Protein AF-A0A3M2ABG6-F1 (afdb_monomer)

Mean predicted aligned error: 15.9 Å

Structure (mmCIF, N/CA/C/O backbone):
data_AF-A0A3M2ABG6-F1
#
_entry.id   AF-A0A3M2ABG6-F1
#
loop_
_atom_site.group_PDB
_atom_site.id
_atom_site.type_symbol
_atom_site.label_atom_id
_atom_site.label_alt_id
_atom_site.label_comp_id
_atom_site.label_asym_id
_atom_site.label_entity_id
_atom_site.label_seq_id
_atom_site.pdbx_PDB_ins_code
_atom_site.Cartn_x
_atom_site.Cartn_y
_atom_site.Cartn_z
_atom_site.occupancy
_atom_site.B_iso_or_equiv
_atom_site.auth_seq_id
_atom_site.auth_comp_id
_atom_site.auth_asym_id
_atom_site.auth_atom_id
_atom_site.pdbx_PDB_model_num
ATOM 1 N N . MET A 1 1 ? 19.804 46.191 -63.322 1.00 49.91 1 MET A N 1
ATOM 2 C CA . MET A 1 1 ? 19.016 45.740 -62.156 1.00 49.91 1 MET A CA 1
ATOM 3 C C . MET A 1 1 ? 19.994 45.570 -61.007 1.00 49.91 1 MET A C 1
ATOM 5 O O . MET A 1 1 ? 20.947 44.823 -61.178 1.00 49.91 1 MET A O 1
ATOM 9 N N . HIS A 1 2 ? 19.846 46.320 -59.915 1.00 53.91 2 HIS A N 1
ATOM 10 C CA . HIS A 1 2 ? 20.667 46.119 -58.718 1.00 53.91 2 HIS A CA 1
ATOM 11 C C . HIS A 1 2 ? 19.926 45.136 -57.822 1.00 53.91 2 HIS A C 1
ATOM 13 O O . HIS A 1 2 ? 18.840 45.449 -57.350 1.00 53.91 2 HIS A O 1
ATOM 19 N N . LEU A 1 3 ? 20.486 43.940 -57.671 1.00 54.06 3 LEU A N 1
ATOM 20 C CA . LEU A 1 3 ? 19.968 42.906 -56.787 1.00 54.06 3 LEU A CA 1
ATOM 21 C C . LEU A 1 3 ? 20.831 42.899 -55.529 1.00 54.06 3 LEU A C 1
ATOM 23 O O . LEU A 1 3 ? 22.061 42.900 -55.612 1.00 54.06 3 LEU A O 1
ATOM 27 N N . THR A 1 4 ? 20.194 42.917 -54.367 1.00 66.75 4 THR A N 1
ATOM 28 C CA . THR A 1 4 ? 20.869 42.672 -53.096 1.00 66.75 4 THR A CA 1
ATOM 29 C C . THR A 1 4 ? 21.263 41.192 -52.997 1.00 66.75 4 THR A C 1
ATOM 31 O O . THR A 1 4 ? 20.660 40.344 -53.660 1.00 66.75 4 THR A O 1
ATOM 34 N N . PRO A 1 5 ? 22.239 40.824 -52.147 1.00 63.47 5 PRO A N 1
ATOM 35 C CA . PRO A 1 5 ? 22.528 39.418 -51.861 1.00 63.47 5 PRO A CA 1
ATOM 36 C C . PRO A 1 5 ? 21.286 38.627 -51.424 1.00 63.47 5 PRO A C 1
ATOM 38 O O . PRO A 1 5 ? 21.163 37.453 -51.754 1.00 63.47 5 PRO A O 1
ATOM 41 N N . LYS A 1 6 ? 20.337 39.285 -50.744 1.00 62.97 6 LYS A N 1
ATOM 42 C CA . LYS A 1 6 ? 19.039 38.706 -50.396 1.00 62.97 6 LYS A CA 1
ATOM 43 C C . LYS A 1 6 ? 18.192 38.420 -51.640 1.00 62.97 6 LYS A C 1
ATOM 45 O O . LYS A 1 6 ? 17.718 37.303 -51.775 1.00 62.97 6 LYS A O 1
ATOM 50 N N . ASP A 1 7 ? 18.092 39.362 -52.579 1.00 63.22 7 ASP A N 1
ATOM 51 C CA . ASP A 1 7 ? 17.339 39.159 -53.827 1.00 63.22 7 ASP A CA 1
ATOM 52 C C . ASP A 1 7 ? 17.920 38.010 -54.673 1.00 63.22 7 ASP A C 1
ATOM 54 O O . ASP A 1 7 ? 17.175 37.249 -55.286 1.00 63.22 7 ASP A O 1
ATOM 58 N N . ILE A 1 8 ? 19.250 37.843 -54.679 1.00 61.19 8 ILE A N 1
ATOM 59 C CA . ILE A 1 8 ? 19.924 36.722 -55.357 1.00 61.19 8 ILE A CA 1
ATOM 60 C C . ILE A 1 8 ? 19.609 35.392 -54.657 1.00 61.19 8 ILE A C 1
ATOM 62 O O . ILE A 1 8 ? 19.305 34.405 -55.324 1.00 61.19 8 ILE A O 1
ATOM 66 N N . LEU A 1 9 ? 19.655 35.348 -53.323 1.00 65.06 9 LEU A N 1
ATOM 67 C CA . LEU A 1 9 ? 19.325 34.147 -52.548 1.00 65.06 9 LEU A CA 1
ATOM 68 C C . LEU A 1 9 ? 17.845 33.762 -52.682 1.00 65.06 9 LEU A C 1
ATOM 70 O O . LEU A 1 9 ? 17.542 32.581 -52.854 1.00 65.06 9 LEU A O 1
ATOM 74 N N . ASP A 1 10 ? 16.946 34.745 -52.689 1.00 62.09 10 ASP A N 1
ATOM 75 C CA . ASP A 1 10 ? 15.516 34.548 -52.921 1.00 62.09 10 ASP A CA 1
ATOM 76 C C . ASP A 1 10 ? 15.269 34.019 -54.346 1.00 62.09 10 ASP A C 1
ATOM 78 O O . ASP A 1 10 ? 14.512 33.067 -54.527 1.00 62.09 10 ASP A O 1
ATOM 82 N N . MET A 1 11 ? 15.975 34.538 -55.360 1.00 61.91 11 MET A N 1
ATOM 83 C CA . MET A 1 11 ? 15.912 34.015 -56.734 1.00 61.91 11 MET A CA 1
ATOM 84 C C . MET A 1 11 ? 16.386 32.559 -56.847 1.00 61.91 11 MET A C 1
ATOM 86 O O . MET A 1 11 ? 15.772 31.775 -57.572 1.00 61.91 11 MET A O 1
ATOM 90 N N . VAL A 1 12 ? 17.448 32.170 -56.134 1.00 61.62 12 VAL A N 1
ATOM 91 C CA . VAL A 1 12 ? 17.945 30.783 -56.155 1.00 61.62 12 VAL A CA 1
ATOM 92 C C . VAL A 1 12 ? 17.046 29.839 -55.343 1.00 61.62 12 VAL A C 1
ATOM 94 O O . VAL A 1 12 ? 16.868 28.687 -55.736 1.00 61.62 12 VAL A O 1
ATOM 97 N N . GLY A 1 13 ? 16.398 30.323 -54.278 1.00 57.06 13 GLY A N 1
ATOM 98 C CA . GLY A 1 13 ? 15.372 29.576 -53.536 1.00 57.06 13 GLY A CA 1
ATOM 99 C C . GLY A 1 13 ? 14.122 29.239 -54.366 1.00 57.06 13 GLY A C 1
ATOM 100 O O . GLY A 1 13 ? 13.431 28.264 -54.082 1.00 57.06 13 GLY A O 1
ATOM 101 N N . VAL A 1 14 ? 13.856 29.997 -55.434 1.00 56.81 14 VAL A N 1
ATOM 102 C CA . VAL A 1 14 ? 12.770 29.739 -56.402 1.00 56.81 14 VAL A CA 1
ATOM 103 C C . VAL A 1 14 ? 13.204 28.743 -57.503 1.00 56.81 14 VAL A C 1
ATOM 105 O O . VAL A 1 14 ? 12.375 28.266 -58.276 1.00 56.81 14 VAL A O 1
ATOM 108 N N . GLY A 1 15 ? 14.496 28.396 -57.575 1.00 56.72 15 GLY A N 1
ATOM 109 C CA . GLY A 1 15 ? 15.169 27.885 -58.774 1.00 56.72 15 GLY A CA 1
ATOM 110 C C . GLY A 1 15 ? 15.587 26.409 -58.803 1.00 56.72 15 GLY A C 1
ATOM 111 O O . GLY A 1 15 ? 16.549 26.085 -59.496 1.00 56.72 15 GLY A O 1
ATOM 112 N N . LEU A 1 16 ? 14.882 25.496 -58.130 1.00 57.03 16 LEU A N 1
ATOM 113 C CA . LEU A 1 16 ? 14.853 24.088 -58.555 1.00 57.03 16 LEU A CA 1
ATOM 114 C C . LEU A 1 16 ? 13.492 23.821 -59.212 1.00 57.03 16 LEU A C 1
ATOM 116 O O . LEU A 1 16 ? 12.470 24.176 -58.619 1.00 57.03 16 LEU A O 1
ATOM 120 N N . PRO A 1 17 ? 13.421 23.203 -60.409 1.00 57.72 17 PRO A N 1
ATOM 121 C CA . PRO A 1 17 ? 12.138 22.743 -60.922 1.00 57.72 17 PRO A CA 1
ATOM 122 C C . PRO A 1 17 ? 11.516 21.831 -59.864 1.00 57.72 17 PRO A C 1
ATOM 124 O O . PRO A 1 17 ? 12.203 20.938 -59.364 1.00 57.72 17 PRO A O 1
ATOM 127 N N . ARG A 1 18 ? 10.242 22.065 -59.510 1.00 65.81 18 ARG A N 1
ATOM 128 C CA . ARG A 1 18 ? 9.462 21.167 -58.645 1.00 65.81 18 ARG A CA 1
ATOM 129 C C . ARG A 1 18 ? 9.427 19.798 -59.310 1.00 65.81 18 ARG A C 1
ATOM 131 O O . ARG A 1 18 ? 8.565 19.518 -60.137 1.00 65.81 18 ARG A O 1
ATOM 138 N N . LYS A 1 19 ? 10.416 18.975 -58.991 1.00 77.12 19 LYS A N 1
ATOM 139 C CA . LYS A 1 19 ? 10.549 17.634 -59.529 1.00 77.12 19 LYS A CA 1
ATOM 140 C C . LYS A 1 19 ? 9.803 16.716 -58.587 1.00 77.12 19 LYS A C 1
ATOM 142 O O . LYS A 1 19 ? 10.100 16.694 -57.393 1.00 77.12 19 LYS A O 1
ATOM 147 N N . GLU A 1 20 ? 8.829 15.994 -59.121 1.00 85.69 20 GLU A N 1
ATOM 148 C CA . GLU A 1 20 ? 8.199 14.925 -58.360 1.00 85.69 20 GLU A CA 1
ATOM 149 C C . GLU A 1 20 ? 9.231 13.833 -58.087 1.00 85.69 20 GLU A C 1
ATOM 151 O O . GLU A 1 20 ? 9.981 13.418 -58.976 1.00 85.69 20 GLU A O 1
ATOM 156 N N . VAL A 1 21 ? 9.302 13.423 -56.827 1.00 85.12 21 VAL A N 1
ATOM 157 C CA . VAL A 1 21 ? 10.225 12.406 -56.340 1.00 85.12 21 VAL A CA 1
ATOM 158 C C . VAL A 1 21 ? 9.484 11.443 -55.428 1.00 85.12 21 VAL A C 1
ATOM 160 O O . VAL A 1 21 ? 8.560 11.831 -54.713 1.00 85.12 21 VAL A O 1
ATOM 163 N N . VAL A 1 22 ? 9.933 10.191 -55.447 1.00 89.31 22 VAL A N 1
ATOM 164 C CA . VAL A 1 22 ? 9.570 9.175 -54.462 1.00 89.31 22 VAL A CA 1
ATOM 165 C C . VAL A 1 22 ? 10.852 8.795 -53.744 1.00 89.31 22 VAL A C 1
ATOM 167 O O . VAL A 1 22 ? 11.811 8.363 -54.384 1.00 89.31 22 VAL A O 1
ATOM 170 N N . VAL A 1 23 ? 10.900 9.021 -52.435 1.00 88.75 23 VAL A N 1
ATOM 171 C CA . VAL A 1 23 ? 12.099 8.797 -51.621 1.00 88.75 23 VAL A CA 1
ATOM 172 C C . VAL A 1 23 ? 11.734 7.930 -50.431 1.00 88.75 23 VAL A C 1
ATOM 174 O O . VAL A 1 23 ? 10.701 8.139 -49.797 1.00 88.75 23 VAL A O 1
ATOM 177 N N . ARG A 1 24 ? 12.583 6.951 -50.123 1.00 90.25 24 ARG A N 1
ATOM 178 C CA . ARG A 1 24 ? 12.444 6.106 -48.939 1.00 90.25 24 ARG A CA 1
ATOM 179 C C . ARG A 1 24 ? 13.525 6.439 -47.928 1.00 90.25 24 ARG A C 1
ATOM 181 O O . ARG A 1 24 ? 14.650 6.740 -48.306 1.00 90.25 24 ARG A O 1
ATOM 188 N N . GLY A 1 25 ? 13.189 6.340 -46.652 1.00 88.94 25 GLY A N 1
ATOM 189 C CA . GLY A 1 25 ? 14.167 6.440 -45.577 1.00 88.94 25 GLY A CA 1
ATOM 190 C C . GLY A 1 25 ? 13.509 6.474 -44.210 1.00 88.94 25 GLY A C 1
ATOM 191 O O . GLY A 1 25 ? 12.287 6.418 -44.088 1.00 88.94 25 GLY A O 1
ATOM 192 N N . THR A 1 26 ? 14.330 6.551 -43.175 1.00 88.62 26 THR A N 1
ATOM 193 C CA . THR A 1 26 ? 13.876 6.615 -41.790 1.00 88.62 26 THR A CA 1
ATOM 194 C C . THR A 1 26 ? 13.753 8.065 -41.355 1.00 88.62 26 THR A C 1
ATOM 196 O O . THR A 1 26 ? 14.717 8.827 -41.455 1.00 88.62 26 THR A O 1
ATOM 199 N N . VAL A 1 27 ? 12.592 8.465 -40.842 1.00 89.50 27 VAL A N 1
ATOM 200 C CA . VAL A 1 27 ? 12.413 9.822 -40.314 1.00 89.50 27 VAL A CA 1
ATOM 201 C C . VAL A 1 27 ? 13.211 9.968 -39.021 1.00 89.50 27 VAL A C 1
ATOM 203 O O . VAL A 1 27 ? 13.024 9.216 -38.066 1.00 89.50 27 VAL A O 1
ATOM 206 N N . LYS A 1 28 ? 14.089 10.963 -38.954 1.00 86.88 28 LYS A N 1
ATOM 207 C CA . LYS A 1 28 ? 14.848 11.323 -3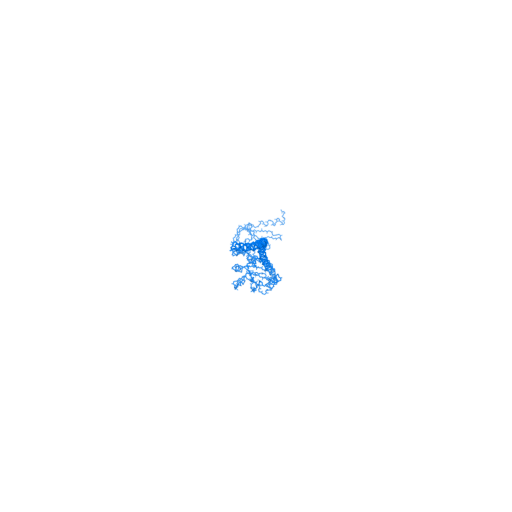7.751 1.00 86.88 28 LYS A CA 1
ATOM 208 C C . LYS A 1 28 ? 14.725 12.816 -37.492 1.00 86.88 28 LYS A C 1
ATOM 210 O O . LYS A 1 28 ? 14.591 13.605 -38.422 1.00 86.88 28 LYS A O 1
ATOM 215 N N . ARG A 1 29 ? 14.813 13.216 -36.225 1.00 86.88 29 ARG A N 1
ATOM 216 C CA . ARG A 1 29 ? 14.937 14.625 -35.839 1.00 86.88 29 ARG A CA 1
ATOM 217 C C . ARG A 1 29 ? 16.400 14.919 -35.522 1.00 86.88 29 ARG A C 1
ATOM 219 O O . ARG A 1 29 ? 16.946 14.337 -34.592 1.00 86.88 29 ARG A O 1
ATOM 226 N N . ILE A 1 30 ? 17.033 15.792 -36.302 1.00 81.19 30 ILE A N 1
ATOM 227 C CA . ILE A 1 30 ? 18.457 16.141 -36.191 1.00 81.19 30 ILE A CA 1
ATOM 228 C C . ILE A 1 30 ? 18.581 17.664 -36.238 1.00 81.19 30 ILE A C 1
ATOM 230 O O . ILE A 1 30 ? 18.110 18.293 -37.184 1.00 81.19 30 ILE A O 1
ATOM 234 N N . ASN A 1 31 ? 19.222 18.263 -35.228 1.00 76.56 31 ASN A N 1
ATOM 235 C CA . ASN A 1 31 ? 19.444 19.714 -35.130 1.00 76.56 31 ASN A CA 1
ATOM 236 C C . ASN A 1 31 ? 18.168 20.540 -35.380 1.00 76.56 31 ASN A C 1
ATOM 238 O O . ASN A 1 31 ? 18.176 21.495 -36.149 1.00 76.56 31 ASN A O 1
ATOM 242 N N . SER A 1 32 ? 17.062 20.139 -34.745 1.00 77.50 32 SER A N 1
ATOM 243 C CA . SER A 1 32 ? 15.724 20.751 -34.857 1.00 77.50 32 SER A CA 1
ATOM 244 C C . SER A 1 32 ? 14.984 20.565 -36.187 1.00 77.50 32 SER A C 1
ATOM 246 O O . SER A 1 32 ? 13.799 20.888 -36.236 1.00 77.50 32 SER A O 1
ATOM 248 N N . TYR A 1 33 ? 15.605 19.976 -37.211 1.00 83.06 33 TYR A N 1
ATOM 249 C CA . TYR A 1 33 ? 14.950 19.636 -38.475 1.00 83.06 33 TYR A CA 1
ATOM 250 C C . TYR A 1 33 ? 14.567 18.159 -38.517 1.00 83.06 33 TYR A C 1
ATOM 252 O O . TYR A 1 33 ? 15.260 17.301 -37.964 1.00 83.06 33 TYR A O 1
ATOM 260 N N . TYR A 1 34 ? 13.471 17.853 -39.203 1.00 90.94 34 TYR A N 1
ATOM 261 C CA . TYR A 1 34 ? 13.172 16.478 -39.568 1.00 90.94 34 TYR A CA 1
ATOM 262 C C . TYR A 1 34 ? 13.885 16.134 -40.868 1.00 90.94 34 TYR A C 1
ATOM 264 O O . TYR A 1 34 ? 13.854 16.901 -41.834 1.00 90.94 34 TYR A O 1
ATOM 272 N N . LYS A 1 35 ? 14.521 14.967 -40.877 1.00 92.62 35 LYS A N 1
ATOM 273 C CA . LYS A 1 35 ? 15.265 14.433 -42.009 1.00 92.62 35 LYS A CA 1
ATOM 274 C C . LYS A 1 35 ? 14.773 13.040 -42.350 1.00 92.62 35 LYS A C 1
ATOM 276 O O . LYS A 1 35 ? 14.481 12.247 -41.456 1.00 92.62 35 LYS A O 1
ATOM 281 N N . LEU A 1 36 ? 14.734 12.746 -43.640 1.00 90.75 36 LEU A N 1
ATOM 282 C CA . LEU A 1 36 ? 14.621 11.394 -44.154 1.00 90.75 36 LEU A CA 1
ATOM 283 C C . LEU A 1 36 ? 16.040 10.843 -44.328 1.00 90.75 36 LEU A C 1
ATOM 285 O O . LEU A 1 36 ? 16.814 11.386 -45.116 1.00 90.75 36 LEU A O 1
ATOM 289 N N . MET A 1 37 ? 16.386 9.823 -43.545 1.00 89.31 37 MET A N 1
ATOM 290 C CA . MET A 1 37 ? 17.739 9.271 -43.452 1.00 89.31 37 MET A CA 1
ATOM 291 C C . MET A 1 37 ? 17.839 7.906 -44.137 1.00 89.31 37 MET A C 1
ATOM 293 O O . MET A 1 37 ? 16.976 7.049 -43.952 1.00 89.31 37 MET A O 1
ATOM 297 N N . GLU A 1 38 ? 18.937 7.675 -44.848 1.00 85.31 38 GLU A N 1
ATOM 298 C CA . GLU A 1 38 ? 19.386 6.357 -45.296 1.00 85.31 38 GLU A CA 1
ATOM 299 C C . GLU A 1 38 ? 20.892 6.246 -45.016 1.00 85.31 38 GLU A C 1
ATOM 301 O O . GLU A 1 38 ? 21.703 6.977 -45.590 1.00 85.31 38 GLU A O 1
ATOM 306 N N . ASN A 1 39 ? 21.271 5.351 -44.097 1.00 79.62 39 ASN A N 1
ATOM 307 C CA . ASN A 1 39 ? 22.630 5.276 -43.546 1.00 79.62 39 ASN A CA 1
ATOM 308 C C . ASN A 1 39 ? 23.090 6.658 -43.023 1.00 79.62 39 ASN A C 1
ATOM 310 O O . ASN A 1 39 ? 22.364 7.298 -42.262 1.00 79.62 39 ASN A O 1
ATOM 314 N N . ASP A 1 40 ? 24.257 7.137 -43.460 1.00 79.06 40 ASP A N 1
ATOM 315 C CA . ASP A 1 40 ? 24.826 8.433 -43.061 1.00 79.06 40 ASP A CA 1
ATOM 316 C C . ASP A 1 40 ? 24.342 9.615 -43.921 1.00 79.06 40 ASP A C 1
ATOM 318 O O . ASP A 1 40 ? 24.770 10.753 -43.727 1.00 79.06 40 ASP A O 1
ATOM 322 N N . THR A 1 41 ? 23.453 9.371 -44.890 1.00 80.81 41 THR A N 1
ATOM 323 C CA . THR A 1 41 ? 22.943 10.408 -45.797 1.00 80.81 41 THR A CA 1
ATOM 324 C C . THR A 1 41 ? 21.519 10.793 -45.415 1.00 80.81 41 THR A C 1
ATOM 326 O O . THR A 1 41 ? 20.681 9.939 -45.139 1.00 80.81 41 THR A O 1
ATOM 329 N N . GLY A 1 42 ? 21.230 12.095 -45.404 1.00 86.31 42 GLY A N 1
ATOM 330 C CA . GLY A 1 42 ? 19.924 12.613 -45.014 1.00 86.31 42 GLY A CA 1
ATOM 331 C C . GLY A 1 42 ? 19.485 13.810 -45.837 1.00 86.31 42 GLY A C 1
ATOM 332 O O . GLY A 1 42 ? 20.296 14.680 -46.155 1.00 86.31 42 GLY A O 1
ATOM 333 N N . ILE A 1 43 ? 18.189 13.882 -46.127 1.00 89.50 43 ILE A N 1
ATOM 334 C CA . ILE A 1 43 ? 17.549 15.035 -46.768 1.00 89.50 43 ILE A CA 1
ATOM 335 C C . ILE A 1 43 ? 16.486 15.621 -45.843 1.00 89.50 43 ILE A C 1
ATOM 337 O O . ILE A 1 43 ? 15.792 14.879 -45.150 1.00 89.50 43 ILE A O 1
ATOM 341 N N . ASP A 1 44 ? 16.353 16.946 -45.811 1.00 91.62 44 ASP A N 1
ATOM 342 C CA . ASP A 1 44 ? 15.320 17.585 -44.996 1.00 91.62 44 ASP A CA 1
ATOM 343 C C . ASP A 1 44 ? 13.929 17.263 -45.551 1.00 91.62 44 ASP A C 1
ATOM 345 O O . ASP A 1 44 ? 13.720 17.207 -46.766 1.00 91.62 44 ASP A O 1
ATOM 349 N N . ILE A 1 45 ? 12.961 17.075 -44.660 1.00 92.62 45 ILE A N 1
ATOM 350 C CA . ILE A 1 45 ? 11.574 16.784 -45.022 1.00 92.62 45 ILE A CA 1
ATOM 351 C C . ILE A 1 45 ? 10.647 17.888 -44.506 1.00 92.62 45 ILE A C 1
ATOM 353 O O . ILE A 1 45 ? 10.775 18.375 -43.382 1.00 92.62 45 ILE A O 1
ATOM 357 N N . ASP A 1 46 ? 9.736 18.337 -45.367 1.00 91.88 46 ASP A N 1
ATOM 358 C CA . ASP A 1 46 ? 8.626 19.222 -45.023 1.00 91.88 46 ASP A CA 1
ATOM 359 C C . ASP A 1 46 ? 7.345 18.405 -44.976 1.00 91.88 46 ASP A C 1
ATOM 361 O O . ASP A 1 46 ? 6.859 17.979 -46.023 1.00 91.88 46 ASP A O 1
ATOM 365 N N . PHE A 1 47 ? 6.800 18.194 -43.785 1.00 90.81 47 PHE A N 1
ATOM 366 C CA . PHE A 1 47 ? 5.592 17.394 -43.624 1.00 90.81 47 PHE A CA 1
ATOM 367 C C . PHE A 1 47 ? 4.321 18.109 -44.092 1.00 90.81 47 PHE A C 1
ATOM 369 O O . PHE A 1 47 ? 3.310 17.444 -44.293 1.00 90.81 47 PHE A O 1
ATOM 376 N N . GLY A 1 48 ? 4.351 19.427 -44.327 1.00 87.56 48 GLY A N 1
ATOM 377 C CA . GLY A 1 48 ? 3.140 20.169 -44.674 1.00 87.56 48 GLY A CA 1
ATOM 378 C C . GLY A 1 48 ? 2.072 20.014 -43.589 1.00 87.56 48 GLY A C 1
ATOM 379 O O . GLY A 1 48 ? 2.295 20.441 -42.460 1.00 87.56 48 GLY A O 1
ATOM 380 N N . ASP A 1 49 ? 0.944 19.392 -43.943 1.00 86.00 49 ASP A N 1
ATOM 381 C CA . ASP A 1 49 ? -0.201 19.171 -43.048 1.00 86.00 49 ASP A CA 1
ATOM 382 C C . ASP A 1 49 ? -0.103 17.873 -42.219 1.00 86.00 49 ASP A C 1
ATOM 384 O O . ASP A 1 49 ? -0.924 17.650 -41.330 1.00 86.00 49 ASP A O 1
ATOM 388 N N . TYR A 1 50 ? 0.876 17.004 -42.495 1.00 85.44 50 TYR A N 1
ATOM 389 C CA . TYR A 1 50 ? 1.098 15.781 -41.716 1.00 85.44 50 TYR A CA 1
ATOM 390 C C . TYR A 1 50 ? 1.798 16.096 -40.385 1.00 85.44 50 TYR A C 1
ATOM 392 O O . TYR A 1 50 ? 2.696 16.939 -40.340 1.00 85.44 50 TYR A O 1
ATOM 400 N N . ASP A 1 51 ? 1.450 15.383 -39.307 1.00 82.62 51 ASP A N 1
ATOM 401 C CA . ASP A 1 51 ? 2.179 15.495 -38.038 1.00 82.62 51 ASP A CA 1
ATOM 402 C C . ASP A 1 51 ? 3.510 14.719 -38.125 1.00 82.62 51 ASP A C 1
ATOM 404 O O . ASP A 1 51 ? 3.502 13.487 -38.201 1.00 82.62 51 ASP A O 1
ATOM 408 N N . PRO A 1 52 ? 4.678 15.391 -38.095 1.00 81.75 52 PRO A N 1
ATOM 409 C CA . PRO A 1 52 ? 5.976 14.721 -38.164 1.00 81.75 52 PRO A CA 1
ATOM 410 C C . PRO A 1 52 ? 6.226 13.729 -37.020 1.00 81.75 52 PRO A C 1
ATOM 412 O O . PRO A 1 52 ? 7.064 12.835 -37.168 1.00 81.75 52 PRO A O 1
ATOM 415 N N . LEU A 1 53 ? 5.540 13.878 -35.881 1.00 76.81 53 LEU A N 1
ATOM 416 C CA . LEU A 1 53 ? 5.693 12.981 -34.736 1.00 76.81 53 LEU A CA 1
ATOM 417 C C . LEU A 1 53 ? 5.109 11.591 -34.997 1.00 76.81 53 LEU A C 1
ATOM 419 O O . LEU A 1 53 ? 5.620 10.622 -34.443 1.00 76.81 53 LEU A O 1
ATOM 423 N N . GLU A 1 54 ? 4.098 11.467 -35.861 1.00 77.38 54 GLU A N 1
ATOM 424 C CA . GLU A 1 54 ? 3.520 10.165 -36.223 1.00 77.38 54 GLU A CA 1
ATOM 425 C C . GLU A 1 54 ? 4.531 9.272 -36.945 1.00 77.38 54 GLU A C 1
ATOM 427 O O . GLU A 1 54 ? 4.517 8.059 -36.787 1.00 77.38 54 GLU A O 1
ATOM 432 N N . TYR A 1 55 ? 5.450 9.869 -37.701 1.00 83.62 55 TYR A N 1
ATOM 433 C CA . TYR A 1 55 ? 6.382 9.137 -38.555 1.00 83.62 55 TYR A CA 1
ATOM 434 C C . TYR A 1 55 ? 7.775 9.013 -37.938 1.00 83.62 55 TYR A C 1
ATOM 436 O O . TYR A 1 55 ? 8.663 8.424 -38.551 1.00 83.62 55 TYR A O 1
ATOM 444 N N . LEU A 1 56 ? 8.005 9.567 -36.743 1.00 82.88 56 LEU A N 1
ATOM 445 C CA . LEU A 1 56 ? 9.332 9.644 -36.143 1.00 82.88 56 LEU A CA 1
ATOM 446 C C . LEU A 1 56 ? 9.919 8.243 -35.889 1.00 82.88 56 LEU A C 1
ATOM 448 O O . LEU A 1 56 ? 9.328 7.396 -35.225 1.00 82.88 56 LEU A O 1
ATOM 452 N N . ASN A 1 57 ? 11.132 8.017 -36.396 1.00 81.06 57 ASN A N 1
ATOM 453 C CA . ASN A 1 57 ? 11.837 6.733 -36.448 1.00 81.06 57 ASN A CA 1
ATOM 454 C C . ASN A 1 57 ? 11.210 5.660 -37.348 1.00 81.06 57 ASN A C 1
ATOM 456 O O . ASN A 1 57 ? 11.785 4.578 -37.434 1.00 81.06 57 ASN A O 1
ATOM 460 N N . ALA A 1 58 ? 10.092 5.932 -38.023 1.00 83.88 58 ALA A N 1
ATOM 461 C CA . ALA A 1 58 ? 9.512 5.014 -38.994 1.00 83.88 58 ALA A CA 1
ATOM 462 C C . ALA A 1 58 ? 10.279 5.074 -40.313 1.00 83.88 58 ALA A C 1
ATOM 464 O O . ALA A 1 58 ? 10.754 6.141 -40.724 1.00 83.88 58 ALA A O 1
ATOM 465 N N . LYS A 1 59 ? 10.373 3.931 -40.996 1.00 87.75 59 LYS A N 1
ATOM 466 C CA . LYS A 1 59 ? 10.795 3.892 -42.392 1.00 87.75 59 LYS A CA 1
ATOM 467 C C . LYS A 1 59 ? 9.583 4.199 -43.251 1.00 87.75 59 LYS A C 1
ATOM 469 O O . LYS A 1 59 ? 8.581 3.485 -43.216 1.00 87.75 59 LYS A O 1
ATOM 474 N N . VAL A 1 60 ? 9.675 5.263 -44.028 1.00 90.44 60 VAL A N 1
ATOM 475 C CA . VAL A 1 60 ? 8.565 5.775 -44.826 1.00 90.44 60 VAL A CA 1
ATOM 476 C C . VAL A 1 60 ? 8.955 5.861 -46.292 1.00 90.44 60 VAL A C 1
ATOM 478 O O . VAL A 1 60 ? 10.124 6.034 -46.635 1.00 90.44 60 VAL A O 1
ATOM 481 N N . GLU A 1 61 ? 7.959 5.737 -47.155 1.00 92.62 61 GLU A N 1
ATOM 482 C CA . GLU A 1 61 ? 8.007 6.129 -48.554 1.00 92.62 61 GLU A CA 1
ATOM 483 C C . GLU A 1 61 ? 7.271 7.460 -48.686 1.00 92.62 61 GLU A C 1
ATOM 485 O O . GLU A 1 61 ? 6.102 7.577 -48.319 1.00 92.62 61 GLU A O 1
ATOM 490 N N . VAL A 1 62 ? 7.979 8.476 -49.167 1.00 91.69 62 VAL A N 1
ATOM 491 C CA . VAL A 1 62 ? 7.476 9.837 -49.324 1.00 91.69 62 VAL A CA 1
ATOM 492 C C . VAL A 1 62 ? 7.393 10.147 -50.803 1.00 91.69 62 VAL A C 1
ATOM 494 O O . VAL A 1 62 ? 8.413 10.188 -51.492 1.00 91.69 62 VAL A O 1
ATOM 497 N N . GLU A 1 63 ? 6.184 10.422 -51.275 1.00 92.75 63 GLU A N 1
ATOM 498 C CA . GLU A 1 63 ? 5.964 11.055 -52.567 1.00 92.75 63 GLU A CA 1
ATOM 499 C C . GLU A 1 63 ? 5.825 12.559 -52.358 1.00 92.75 63 GLU A C 1
ATOM 501 O O . GLU A 1 63 ? 5.027 13.023 -51.537 1.00 92.75 63 GLU A O 1
ATOM 506 N N . GLY A 1 64 ? 6.586 13.349 -53.103 1.00 90.88 64 GLY A N 1
ATOM 507 C CA . GLY A 1 64 ? 6.590 14.786 -52.897 1.00 90.88 64 GLY A CA 1
ATOM 508 C C . GLY A 1 64 ? 7.338 15.553 -53.965 1.00 90.88 64 GLY A C 1
ATOM 509 O O . GLY A 1 64 ? 7.718 15.019 -55.007 1.00 90.88 64 GLY A O 1
ATOM 510 N N . TRP A 1 65 ? 7.562 16.831 -53.687 1.00 88.75 65 TRP A N 1
ATOM 511 C CA . TRP A 1 65 ? 8.327 17.709 -54.561 1.00 88.75 65 TRP A CA 1
ATOM 512 C C . TRP A 1 65 ? 9.701 17.965 -53.964 1.00 88.75 65 TRP A C 1
ATOM 514 O O . TRP A 1 65 ? 9.819 18.409 -52.819 1.00 88.75 65 TRP A O 1
ATOM 524 N N . LEU A 1 66 ? 10.743 17.728 -54.757 1.00 85.50 66 LEU A N 1
ATOM 525 C CA . LEU A 1 66 ? 12.082 18.181 -54.422 1.00 85.50 66 LEU A CA 1
ATOM 526 C C . LEU A 1 66 ? 12.136 19.705 -54.561 1.00 85.50 66 LEU A C 1
ATOM 528 O O . LEU A 1 66 ? 11.858 20.264 -55.623 1.00 85.50 66 LEU A O 1
ATOM 532 N N . THR A 1 67 ? 12.489 20.361 -53.466 1.00 84.81 67 THR A N 1
ATOM 533 C CA . THR A 1 67 ? 12.629 21.812 -53.328 1.00 84.81 67 THR A CA 1
ATOM 534 C C . THR A 1 67 ? 13.969 22.141 -52.673 1.00 84.81 67 THR A C 1
ATOM 536 O O . THR A 1 67 ? 14.730 21.242 -52.308 1.00 84.81 67 THR A O 1
ATOM 539 N N . CYS A 1 68 ? 14.269 23.423 -52.506 1.00 83.12 68 CYS A N 1
ATOM 540 C CA . CYS A 1 68 ? 15.376 23.878 -51.680 1.00 83.12 68 CYS A CA 1
ATOM 541 C C . CYS A 1 68 ? 14.951 25.048 -50.794 1.00 83.12 68 CYS A C 1
ATOM 543 O O . CYS A 1 68 ? 13.947 25.711 -51.053 1.00 83.12 68 CYS A O 1
ATOM 545 N N . TYR A 1 69 ? 15.722 25.298 -49.742 1.00 79.25 69 TYR A N 1
ATOM 546 C CA . TYR A 1 69 ? 15.597 26.499 -48.926 1.00 79.25 69 TYR A CA 1
ATOM 547 C C . TYR A 1 69 ? 16.978 27.079 -48.630 1.00 79.25 69 TYR A C 1
ATOM 549 O O . TYR A 1 69 ? 17.993 26.378 -48.668 1.00 79.25 69 TYR A O 1
ATOM 557 N N . VAL A 1 70 ? 17.010 28.378 -48.346 1.00 77.88 70 VAL A N 1
ATOM 558 C CA . VAL A 1 70 ? 18.224 29.079 -47.930 1.00 77.88 70 VAL A CA 1
ATOM 559 C C . VAL A 1 70 ? 18.312 29.011 -46.409 1.00 77.88 70 VAL A C 1
ATOM 561 O O . VAL A 1 70 ? 17.399 29.454 -45.712 1.00 77.88 70 VAL A O 1
ATOM 564 N N . HIS A 1 71 ? 19.388 28.432 -45.883 1.00 76.62 71 HIS A N 1
ATOM 565 C CA . HIS A 1 71 ? 19.570 28.308 -44.438 1.00 76.62 71 HIS A CA 1
ATOM 566 C C . HIS A 1 71 ? 20.075 29.642 -43.835 1.00 76.62 71 HIS A C 1
ATOM 568 O O . HIS A 1 71 ? 20.864 30.332 -44.486 1.00 76.62 71 HIS A O 1
ATOM 574 N N . PRO A 1 72 ? 19.696 30.018 -42.592 1.00 71.19 72 PRO A N 1
ATOM 575 C CA . PRO A 1 72 ? 20.067 31.310 -41.990 1.00 71.19 72 PRO A CA 1
ATOM 576 C C . PRO A 1 72 ? 21.571 31.620 -41.903 1.00 71.19 72 PRO A C 1
ATOM 578 O O . PRO A 1 72 ? 21.954 32.784 -41.933 1.00 71.19 72 PRO A O 1
ATOM 581 N N . ILE A 1 73 ? 22.428 30.597 -41.814 1.00 74.81 73 ILE A N 1
ATOM 582 C CA . ILE A 1 73 ? 23.902 30.745 -41.817 1.00 74.81 73 ILE A CA 1
ATOM 583 C C . ILE A 1 73 ? 24.519 30.743 -43.230 1.00 74.81 73 ILE A C 1
ATOM 585 O O . ILE A 1 73 ? 25.736 30.659 -43.374 1.00 74.81 73 ILE A O 1
ATOM 589 N N . GLY A 1 74 ? 23.690 30.839 -44.272 1.00 70.75 74 GLY A N 1
ATOM 590 C CA . GLY A 1 74 ? 24.094 30.741 -45.672 1.00 70.75 74 GLY A CA 1
ATOM 591 C C . GLY A 1 74 ? 24.063 29.306 -46.209 1.00 70.75 74 GLY A C 1
ATOM 592 O O . GLY A 1 74 ? 24.120 28.328 -45.462 1.00 70.75 74 GLY A O 1
ATOM 593 N N . GLY A 1 75 ? 23.959 29.186 -47.535 1.00 77.25 75 GLY A N 1
ATOM 594 C CA . GLY A 1 75 ? 23.864 27.910 -48.254 1.00 77.25 75 GLY A CA 1
ATOM 595 C C . GLY A 1 75 ? 22.436 27.539 -48.666 1.00 77.25 75 GLY A C 1
ATOM 596 O O . GLY A 1 75 ? 21.459 27.978 -48.060 1.00 77.25 75 GLY A O 1
ATOM 597 N N . ILE A 1 76 ? 22.331 26.735 -49.726 1.00 78.69 76 ILE A N 1
ATOM 598 C CA . ILE A 1 76 ? 21.072 26.236 -50.293 1.00 78.69 76 ILE A CA 1
ATOM 599 C C . ILE A 1 76 ? 21.001 24.739 -50.011 1.00 78.69 76 ILE A C 1
ATOM 601 O O . ILE A 1 76 ? 21.885 23.994 -50.433 1.00 78.69 76 ILE A O 1
ATOM 605 N N . TYR A 1 77 ? 19.957 24.305 -49.311 1.00 82.38 77 TYR A N 1
ATOM 606 C CA . TYR A 1 77 ? 19.801 22.920 -48.871 1.00 82.38 77 TYR A CA 1
ATOM 607 C C . TYR A 1 77 ? 18.585 22.279 -49.542 1.00 82.38 77 TYR A C 1
ATOM 609 O O . TYR A 1 77 ? 17.529 22.916 -49.609 1.00 82.38 77 TYR A O 1
ATOM 617 N N . PRO A 1 78 ? 18.704 21.040 -50.055 1.00 84.94 78 PRO A N 1
ATOM 618 C CA . PRO A 1 78 ? 17.578 20.329 -50.638 1.00 84.94 78 PRO A CA 1
ATOM 619 C C . PRO A 1 78 ? 16.597 19.876 -49.550 1.00 84.94 78 PRO A C 1
ATOM 621 O O . PRO A 1 78 ? 16.996 19.457 -48.463 1.00 84.94 78 PRO A O 1
ATOM 624 N N . LYS A 1 79 ? 15.304 19.928 -49.870 1.00 89.69 79 LYS A N 1
ATOM 625 C CA . LYS A 1 79 ? 14.204 19.515 -48.997 1.00 89.69 79 LYS A CA 1
ATOM 626 C C . LYS A 1 79 ? 13.110 18.838 -49.812 1.00 89.69 79 LYS A C 1
ATOM 628 O O . LYS A 1 79 ? 12.754 19.322 -50.888 1.00 89.69 79 LYS A O 1
ATOM 633 N N . VAL A 1 80 ? 12.537 17.758 -49.300 1.00 91.06 80 VAL A N 1
ATOM 634 C CA . VAL A 1 80 ? 11.365 17.111 -49.903 1.00 91.06 80 VAL A CA 1
ATOM 635 C C . VAL A 1 80 ? 10.108 17.642 -49.232 1.00 91.06 80 VAL A C 1
ATOM 637 O O . VAL A 1 80 ? 9.930 17.452 -48.031 1.00 91.06 80 VAL A O 1
ATOM 640 N N . LYS A 1 81 ? 9.226 18.294 -49.995 1.00 91.44 81 LYS A N 1
ATOM 641 C CA . LYS A 1 81 ? 7.894 18.665 -49.513 1.00 91.44 81 LYS A CA 1
ATOM 642 C C . LYS A 1 81 ? 6.914 17.526 -49.749 1.00 91.44 81 LYS A C 1
ATOM 644 O O . LYS A 1 81 ? 6.675 17.170 -50.902 1.00 91.44 81 LYS A O 1
ATOM 649 N N . VAL A 1 82 ? 6.369 16.978 -48.665 1.00 93.44 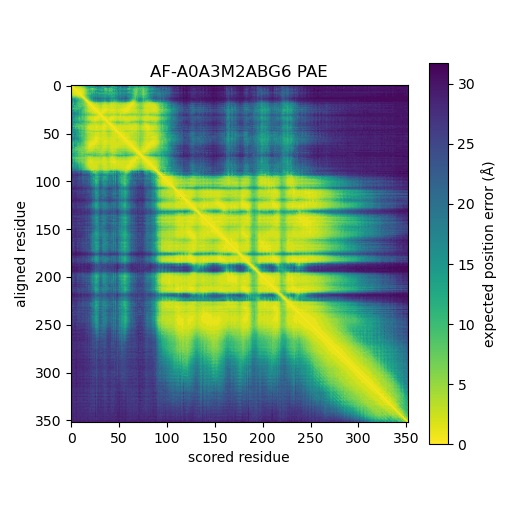82 VAL A N 1
ATOM 650 C CA . VAL A 1 82 ? 5.470 15.820 -48.676 1.00 93.44 82 VAL A CA 1
ATOM 651 C C . VAL A 1 82 ? 4.171 16.168 -49.405 1.00 93.44 82 VAL A C 1
ATOM 653 O O . VAL A 1 82 ? 3.542 17.190 -49.131 1.00 93.44 82 VAL A O 1
ATOM 656 N N . ARG A 1 83 ? 3.778 15.302 -50.344 1.00 92.56 83 ARG A N 1
ATOM 657 C CA . ARG A 1 83 ? 2.433 15.248 -50.936 1.00 92.56 83 ARG A CA 1
ATOM 658 C C . ARG A 1 83 ? 1.660 14.058 -50.377 1.00 92.56 83 ARG A C 1
ATOM 660 O O . ARG A 1 83 ? 0.480 14.184 -50.083 1.00 92.56 83 ARG A O 1
ATOM 667 N N . ASN A 1 84 ? 2.334 12.918 -50.269 1.00 91.94 84 ASN A N 1
ATOM 668 C CA . ASN A 1 84 ? 1.809 11.688 -49.702 1.00 91.94 84 ASN A CA 1
ATOM 669 C C . ASN A 1 84 ? 2.930 10.958 -48.954 1.00 91.94 84 ASN A C 1
ATOM 671 O O . ASN A 1 84 ? 4.089 10.994 -49.374 1.00 91.94 84 ASN A O 1
ATOM 675 N N . ILE A 1 85 ? 2.587 10.288 -47.860 1.00 92.75 85 ILE A N 1
ATOM 676 C CA . ILE A 1 85 ? 3.528 9.530 -47.039 1.00 92.75 85 ILE A CA 1
ATOM 677 C C . ILE A 1 85 ? 2.913 8.184 -46.669 1.00 92.75 85 ILE A C 1
ATOM 679 O O . ILE A 1 85 ? 1.754 8.100 -46.267 1.00 92.75 85 ILE A O 1
ATOM 683 N N . LYS A 1 86 ? 3.697 7.119 -46.820 1.00 91.38 86 LYS A N 1
ATOM 684 C CA . LYS A 1 86 ? 3.303 5.754 -46.478 1.00 91.38 86 LYS A CA 1
ATOM 685 C C . LYS A 1 86 ? 4.341 5.135 -45.556 1.00 91.38 86 LYS A C 1
ATOM 687 O O . LYS A 1 86 ? 5.528 5.128 -45.875 1.00 91.38 86 LYS A O 1
ATOM 692 N N . VAL A 1 87 ? 3.895 4.570 -44.438 1.00 87.25 87 VAL A N 1
ATOM 693 C CA . VAL A 1 87 ? 4.762 3.787 -43.552 1.00 87.25 87 VAL A CA 1
ATOM 694 C C . VAL A 1 87 ? 5.088 2.455 -44.231 1.00 87.25 87 VAL A C 1
ATOM 696 O O . VAL A 1 87 ? 4.194 1.718 -44.647 1.00 87.25 87 VAL A O 1
ATOM 699 N N . VAL A 1 88 ? 6.381 2.188 -44.398 1.00 86.12 88 VAL A N 1
ATOM 700 C CA . VAL A 1 88 ? 6.928 0.938 -44.950 1.00 86.12 88 VAL A CA 1
ATOM 701 C C . VAL A 1 88 ? 7.347 0.005 -43.817 1.00 86.12 88 VAL A C 1
ATOM 703 O O . VAL A 1 88 ? 7.175 -1.203 -43.923 1.00 86.12 88 VAL A O 1
ATOM 706 N N . GLU A 1 89 ? 7.874 0.576 -42.737 1.00 80.44 89 GLU A N 1
ATOM 707 C CA . GLU A 1 89 ? 8.251 -0.117 -41.508 1.00 80.44 89 GLU A CA 1
ATOM 708 C C . GLU A 1 89 ? 7.954 0.829 -40.343 1.00 80.44 89 GLU A C 1
ATOM 710 O O . GLU A 1 89 ? 8.365 1.995 -40.369 1.00 80.44 89 GLU A O 1
ATOM 715 N N . GLU A 1 90 ? 7.195 0.365 -39.355 1.00 74.06 90 GLU A N 1
ATOM 716 C CA . GLU A 1 90 ? 6.796 1.206 -38.230 1.00 74.06 90 GLU A CA 1
ATOM 717 C C . GLU A 1 90 ? 8.000 1.661 -37.408 1.00 74.06 90 GLU A C 1
ATOM 719 O O . GLU A 1 90 ? 8.972 0.936 -37.199 1.00 74.06 90 GLU A O 1
ATOM 724 N N . GLY A 1 91 ? 7.932 2.903 -36.937 1.00 60.34 91 GLY A N 1
ATOM 725 C CA . GLY A 1 91 ? 8.937 3.445 -36.040 1.00 60.34 91 GLY A CA 1
ATOM 726 C C . GLY A 1 91 ? 8.738 2.921 -34.629 1.00 60.34 91 GLY A C 1
ATOM 727 O O . GLY A 1 91 ? 7.611 2.688 -34.196 1.00 60.34 91 GLY A O 1
ATOM 728 N N . VAL A 1 92 ? 9.832 2.845 -33.871 1.00 61.66 92 VAL A N 1
ATOM 729 C CA . VAL A 1 92 ? 9.831 2.447 -32.450 1.00 61.66 92 VAL A CA 1
ATOM 730 C C . VAL A 1 92 ? 8.760 3.194 -31.627 1.00 61.66 92 VAL A C 1
ATOM 732 O O . VAL A 1 92 ? 8.195 2.622 -30.705 1.00 61.66 92 VAL A O 1
ATOM 735 N N . GLN A 1 93 ? 8.422 4.446 -31.973 1.00 58.94 93 GLN A N 1
ATOM 736 C CA . GLN A 1 93 ? 7.410 5.237 -31.254 1.00 58.94 93 GLN A CA 1
ATOM 737 C C . GLN A 1 93 ? 5.949 4.835 -31.514 1.00 58.94 93 GLN A C 1
ATOM 739 O O . GLN A 1 93 ? 5.141 4.939 -30.590 1.00 58.94 93 GLN A O 1
ATOM 744 N N . ILE A 1 94 ? 5.589 4.400 -32.730 1.00 56.84 94 ILE A N 1
ATOM 745 C CA . ILE A 1 94 ? 4.228 3.903 -33.013 1.00 56.84 94 ILE A CA 1
ATOM 746 C C . ILE A 1 94 ? 4.012 2.599 -32.238 1.00 56.84 94 ILE A C 1
ATOM 748 O O . ILE A 1 94 ? 3.043 2.485 -31.490 1.00 56.84 94 ILE A O 1
ATOM 752 N N . ASN A 1 95 ? 4.988 1.692 -32.316 1.00 68.75 95 ASN A N 1
ATOM 753 C CA . ASN A 1 95 ? 4.977 0.416 -31.605 1.00 68.75 95 ASN A CA 1
ATOM 754 C C . ASN A 1 95 ? 4.856 0.614 -30.077 1.00 68.75 95 ASN A C 1
ATOM 756 O O . ASN A 1 95 ? 4.000 0.014 -29.435 1.00 68.75 95 ASN A O 1
ATOM 760 N N . LEU A 1 96 ? 5.604 1.567 -29.506 1.00 70.62 96 LEU A N 1
ATOM 761 C CA . LEU A 1 96 ? 5.539 1.903 -28.079 1.00 70.62 96 LEU A CA 1
ATOM 762 C C . LEU A 1 96 ? 4.129 2.314 -27.613 1.00 70.62 96 LEU A C 1
ATOM 764 O O . LEU A 1 96 ? 3.684 1.908 -26.541 1.00 70.62 96 LEU A O 1
ATOM 768 N N . ARG A 1 97 ? 3.402 3.118 -28.403 1.00 74.00 97 ARG A N 1
ATOM 769 C CA . ARG A 1 97 ? 2.035 3.549 -28.048 1.00 74.00 97 ARG A CA 1
ATOM 770 C C . ARG A 1 97 ? 1.051 2.383 -28.035 1.00 74.00 97 ARG A C 1
ATOM 772 O O . ARG A 1 97 ? 0.173 2.346 -27.172 1.00 74.00 97 ARG A O 1
ATOM 779 N N . GLU A 1 98 ? 1.174 1.460 -28.984 1.00 78.31 98 GLU A N 1
ATOM 780 C CA . GLU A 1 98 ? 0.337 0.259 -29.031 1.00 78.31 98 GLU A CA 1
ATOM 781 C C . GLU A 1 98 ? 0.652 -0.684 -27.872 1.00 78.31 98 GLU A C 1
ATOM 783 O O . GLU A 1 98 ? -0.269 -1.114 -27.179 1.00 78.31 98 GLU A O 1
ATOM 788 N N . GLN A 1 99 ? 1.937 -0.890 -27.580 1.00 83.31 99 GLN A N 1
ATOM 789 C CA . GLN A 1 99 ? 2.405 -1.650 -26.422 1.00 83.31 99 GLN A CA 1
ATOM 790 C C . GLN A 1 99 ? 1.863 -1.087 -25.102 1.00 83.31 99 GLN A C 1
ATOM 792 O O . GLN A 1 99 ? 1.327 -1.835 -24.287 1.00 83.31 99 GLN A O 1
ATOM 797 N N . ILE A 1 100 ? 1.939 0.235 -24.893 1.00 83.19 100 ILE A N 1
ATOM 798 C CA . ILE A 1 100 ? 1.371 0.881 -23.697 1.00 83.19 100 ILE A CA 1
ATOM 799 C C . ILE A 1 100 ? -0.135 0.623 -23.621 1.00 83.19 100 ILE A C 1
ATOM 801 O O . ILE A 1 100 ? -0.643 0.273 -22.558 1.00 83.19 100 ILE A O 1
ATOM 805 N N . ARG A 1 101 ? -0.864 0.789 -24.733 1.00 84.62 101 ARG A N 1
ATOM 806 C CA . ARG A 1 101 ? -2.318 0.581 -24.761 1.00 84.62 101 ARG A CA 1
ATOM 807 C C . ARG A 1 101 ? -2.680 -0.857 -24.397 1.00 84.62 101 ARG A C 1
ATOM 809 O O . ARG A 1 101 ? -3.588 -1.057 -23.594 1.00 84.62 101 ARG A O 1
ATOM 816 N N . GLU A 1 102 ? -1.977 -1.827 -24.969 1.00 88.00 102 GLU A N 1
ATOM 817 C CA . GLU A 1 102 ? -2.167 -3.244 -24.673 1.00 88.00 102 GLU A CA 1
ATOM 818 C C . GLU A 1 102 ? -1.928 -3.526 -23.183 1.00 88.00 102 GLU A C 1
ATOM 820 O O . GLU A 1 102 ? -2.825 -4.013 -22.495 1.00 88.00 102 GLU A O 1
ATOM 825 N N . LEU A 1 103 ? -0.770 -3.134 -22.651 1.00 88.81 103 LEU A N 1
ATOM 826 C CA . LEU A 1 103 ? -0.398 -3.390 -21.259 1.00 88.81 103 LEU A CA 1
ATOM 827 C C . LEU A 1 103 ? -1.339 -2.710 -20.257 1.00 88.81 103 LEU A C 1
ATOM 829 O O . LEU A 1 103 ? -1.746 -3.321 -19.270 1.00 88.81 103 LEU A O 1
ATOM 833 N N . VAL A 1 104 ? -1.731 -1.461 -20.518 1.00 84.44 104 VAL A N 1
ATOM 834 C CA . VAL A 1 104 ? -2.684 -0.730 -19.670 1.00 84.44 104 VAL A CA 1
ATOM 835 C C . VAL A 1 104 ? -4.066 -1.381 -19.710 1.00 84.44 104 VAL A C 1
ATOM 837 O O . VAL A 1 104 ? -4.739 -1.406 -18.686 1.00 84.44 104 VAL A O 1
ATOM 840 N N . SER A 1 105 ? -4.482 -1.950 -20.848 1.00 86.25 105 SER A N 1
ATOM 841 C CA . SER A 1 105 ? -5.761 -2.668 -20.946 1.00 86.25 105 SER A CA 1
ATOM 842 C C . SER A 1 105 ? -5.786 -3.987 -20.166 1.00 86.25 105 SER A C 1
ATOM 844 O O . SER A 1 105 ? -6.853 -4.426 -19.745 1.00 86.25 105 SER A O 1
ATOM 846 N N . MET A 1 106 ? -4.619 -4.606 -19.961 1.00 86.62 106 MET A N 1
ATOM 847 C CA . MET A 1 106 ? -4.462 -5.831 -19.173 1.00 86.62 106 MET A CA 1
ATOM 848 C C . MET A 1 106 ? -4.321 -5.556 -17.669 1.00 86.62 106 MET A C 1
ATOM 850 O O . MET A 1 106 ? -4.578 -6.444 -16.855 1.00 86.62 106 MET A O 1
ATOM 854 N N . LYS A 1 107 ? -3.902 -4.345 -17.281 1.00 82.06 107 LYS A N 1
ATOM 855 C CA . LYS A 1 107 ? -3.693 -3.982 -15.878 1.00 82.06 107 LYS A CA 1
ATOM 856 C C . LYS A 1 107 ? -5.030 -3.760 -15.152 1.00 82.06 107 LYS A C 1
ATOM 858 O O . LYS A 1 107 ? -5.954 -3.157 -15.689 1.00 82.06 107 LYS A O 1
ATOM 863 N N . GLN A 1 108 ? -5.113 -4.226 -13.904 1.00 73.00 108 GLN A N 1
ATOM 864 C CA . GLN A 1 108 ? -6.228 -3.938 -12.992 1.00 73.00 108 GLN A CA 1
ATOM 865 C C . GLN A 1 108 ? -6.163 -2.500 -12.428 1.00 73.00 108 GLN A C 1
ATOM 867 O O . GLN A 1 108 ? -5.370 -1.665 -12.868 1.00 73.00 108 GLN A O 1
ATOM 872 N N . GLU A 1 109 ? -6.998 -2.201 -11.428 1.00 85.12 109 GLU A N 1
ATOM 873 C CA . GLU A 1 109 ? -6.958 -0.930 -10.702 1.00 85.12 109 GLU A CA 1
ATOM 874 C C . GLU A 1 109 ? -5.604 -0.687 -10.029 1.00 85.12 109 GLU A C 1
ATOM 876 O O . GLU A 1 109 ? -5.000 -1.585 -9.434 1.00 85.12 109 GLU A O 1
ATOM 881 N N . ARG A 1 110 ? -5.145 0.567 -10.101 1.00 90.56 110 ARG A N 1
ATOM 882 C CA . ARG A 1 110 ? -3.906 0.984 -9.450 1.00 90.56 110 ARG A CA 1
ATOM 883 C C . ARG A 1 110 ? -4.062 0.979 -7.931 1.00 90.56 110 ARG A C 1
ATOM 885 O O . ARG A 1 110 ? -5.081 1.412 -7.404 1.00 90.56 110 ARG A O 1
ATOM 892 N N . THR A 1 111 ? -3.022 0.542 -7.233 1.00 94.06 111 THR A N 1
ATOM 893 C CA . THR A 1 111 ? -2.936 0.538 -5.769 1.00 94.06 111 THR A CA 1
ATOM 894 C C . THR A 1 111 ? -1.954 1.606 -5.316 1.00 94.06 111 THR A C 1
ATOM 896 O O . THR A 1 111 ? -0.746 1.456 -5.500 1.00 94.06 111 THR A O 1
ATOM 899 N N . LEU A 1 112 ? -2.444 2.683 -4.705 1.00 95.88 112 LEU A N 1
ATOM 900 C CA . LEU A 1 112 ? -1.551 3.673 -4.108 1.00 95.88 112 LEU A CA 1
ATOM 901 C C . LEU A 1 112 ? -0.791 3.034 -2.939 1.00 95.88 112 LEU A C 1
ATOM 903 O O . LEU A 1 112 ? -1.311 2.153 -2.253 1.00 95.88 112 LEU A O 1
ATOM 907 N N . ILE A 1 113 ? 0.455 3.448 -2.720 1.00 96.31 113 ILE A N 1
ATOM 908 C CA . ILE A 1 113 ? 1.309 2.886 -1.668 1.00 96.31 113 ILE A CA 1
ATOM 909 C C . ILE A 1 113 ? 0.704 3.087 -0.276 1.00 96.31 113 ILE A C 1
ATOM 911 O O . ILE A 1 113 ? 0.928 2.270 0.612 1.00 96.31 113 ILE A O 1
ATOM 915 N N . GLU A 1 114 ? -0.088 4.147 -0.095 1.00 95.81 114 GLU A N 1
ATOM 916 C CA . GLU A 1 114 ? -0.830 4.437 1.130 1.00 95.81 114 GLU A CA 1
ATOM 917 C C . GLU A 1 114 ? -1.893 3.378 1.450 1.00 95.81 114 GLU A C 1
ATOM 919 O O . GLU A 1 114 ? -2.114 3.096 2.628 1.00 95.81 114 GLU A O 1
ATOM 924 N N . ASP A 1 115 ? -2.492 2.777 0.419 1.00 95.25 115 ASP A N 1
ATOM 925 C CA . ASP A 1 115 ? -3.580 1.798 0.531 1.00 95.25 115 ASP A CA 1
ATOM 926 C C . ASP A 1 115 ? -3.051 0.356 0.591 1.00 95.25 115 ASP A C 1
ATOM 928 O O . ASP A 1 115 ? -3.781 -0.578 0.923 1.00 95.25 115 ASP A O 1
ATOM 932 N N . LEU A 1 116 ? -1.768 0.145 0.271 1.00 94.75 116 LEU A N 1
ATOM 933 C CA . LEU A 1 116 ? -1.158 -1.183 0.226 1.00 94.75 116 LEU A CA 1
ATOM 934 C C . LEU A 1 116 ? -1.331 -1.974 1.544 1.00 94.75 116 LEU A C 1
ATOM 936 O O . LEU A 1 116 ? -1.740 -3.135 1.465 1.00 94.75 116 LEU A O 1
ATOM 940 N N . PRO A 1 117 ? -1.114 -1.388 2.743 1.00 94.81 117 PRO A N 1
ATOM 941 C CA . PRO A 1 117 ? -1.338 -2.094 4.007 1.00 94.81 117 PRO A CA 1
ATOM 942 C C . PRO A 1 117 ? -2.803 -2.475 4.276 1.00 94.81 117 PRO A C 1
ATOM 944 O O . PRO A 1 117 ? -3.060 -3.330 5.113 1.00 94.81 117 PRO A O 1
ATOM 947 N N . GLU A 1 118 ? -3.777 -1.850 3.604 1.00 91.81 118 GLU A N 1
ATOM 948 C CA . GLU A 1 118 ? -5.192 -2.224 3.740 1.00 91.81 118 GLU A CA 1
ATOM 949 C C . GLU A 1 118 ? -5.531 -3.486 2.940 1.00 91.81 118 GLU A C 1
ATOM 951 O O . GLU A 1 118 ? -6.437 -4.229 3.318 1.00 91.81 118 GLU A O 1
ATOM 956 N N . LYS A 1 119 ? -4.795 -3.749 1.851 1.00 88.75 119 LYS A N 1
ATOM 957 C CA . LYS A 1 119 ? -4.999 -4.931 1.002 1.00 88.75 119 LYS A CA 1
ATOM 958 C C . LYS A 1 119 ? -4.390 -6.199 1.593 1.00 88.75 119 LYS A C 1
ATOM 960 O O . LYS A 1 119 ? -4.966 -7.272 1.430 1.00 88.75 119 LYS A O 1
ATOM 965 N N . ALA A 1 120 ? -3.244 -6.083 2.258 1.00 87.44 120 ALA A N 1
ATOM 966 C CA . ALA A 1 120 ? -2.558 -7.197 2.903 1.00 87.44 120 ALA A CA 1
ATOM 967 C C . ALA A 1 120 ? -1.759 -6.708 4.120 1.00 87.44 120 ALA A C 1
ATOM 969 O O . ALA A 1 120 ? -1.084 -5.681 4.058 1.00 87.44 120 ALA A O 1
ATOM 970 N N . PHE A 1 121 ? -1.834 -7.438 5.237 1.00 88.00 121 PHE A N 1
ATOM 971 C CA . PHE A 1 121 ? -1.074 -7.129 6.449 1.00 88.00 121 PHE A CA 1
ATOM 972 C C . PHE A 1 121 ? -0.924 -8.380 7.340 1.00 88.00 121 PHE A C 1
ATOM 974 O O . PHE A 1 121 ? -1.941 -9.015 7.633 1.00 88.00 121 PHE A O 1
ATOM 981 N N . PRO A 1 122 ? 0.285 -8.749 7.816 1.00 91.94 122 PRO A N 1
ATOM 982 C CA . PRO A 1 122 ? 1.589 -8.136 7.530 1.00 91.94 122 PRO A CA 1
ATOM 983 C C . PRO A 1 122 ? 1.968 -8.240 6.044 1.00 91.94 122 PRO A C 1
ATOM 985 O O . PRO A 1 122 ? 1.518 -9.150 5.356 1.00 91.94 122 PRO A O 1
ATOM 988 N N . LEU A 1 123 ? 2.780 -7.298 5.560 1.00 96.19 123 LEU A N 1
ATOM 989 C CA . LEU A 1 123 ? 3.149 -7.191 4.147 1.00 96.19 123 LEU A CA 1
ATOM 990 C C . LEU A 1 123 ? 4.386 -8.024 3.813 1.00 96.19 123 LEU A C 1
ATOM 992 O O . LEU A 1 123 ? 5.427 -7.894 4.458 1.00 96.19 123 LEU A O 1
ATOM 996 N N . LYS A 1 124 ? 4.312 -8.790 2.728 1.00 96.81 124 LYS A N 1
ATOM 997 C CA . LYS A 1 124 ? 5.459 -9.437 2.090 1.00 96.81 124 LYS A CA 1
ATOM 998 C C . LYS A 1 124 ? 5.838 -8.656 0.836 1.00 96.81 124 LYS A C 1
ATOM 1000 O O . LYS A 1 124 ? 5.096 -8.636 -0.143 1.00 96.81 124 LYS A O 1
ATOM 1005 N N . VAL A 1 125 ? 6.980 -7.980 0.863 1.00 97.38 125 VAL A N 1
ATOM 1006 C CA . VAL A 1 125 ? 7.408 -7.076 -0.211 1.00 97.38 125 VAL A CA 1
ATOM 1007 C C . VAL A 1 125 ? 8.614 -7.649 -0.935 1.00 97.38 125 VAL A C 1
ATOM 1009 O O . VAL A 1 125 ? 9.676 -7.835 -0.344 1.00 97.38 125 VAL A O 1
ATOM 1012 N N . LEU A 1 126 ? 8.467 -7.860 -2.239 1.00 96.81 126 LEU A N 1
ATOM 1013 C CA . LEU A 1 126 ? 9.574 -8.213 -3.113 1.00 96.81 126 LEU A CA 1
ATOM 1014 C C . LEU A 1 126 ? 10.251 -6.942 -3.634 1.00 96.81 126 LEU A C 1
ATOM 1016 O O . LEU A 1 126 ? 9.587 -6.036 -4.138 1.00 96.81 126 LEU A O 1
ATOM 1020 N N . VAL A 1 127 ? 11.577 -6.886 -3.562 1.00 96.00 127 VAL A N 1
ATOM 1021 C CA . VAL A 1 127 ? 12.379 -5.775 -4.079 1.00 96.00 127 VAL A CA 1
ATOM 1022 C C . VAL A 1 127 ? 13.378 -6.304 -5.105 1.00 96.00 127 VAL A C 1
ATOM 1024 O O . VAL A 1 127 ? 14.385 -6.924 -4.759 1.00 96.00 127 VAL A O 1
ATOM 1027 N N . LEU A 1 128 ? 13.105 -6.020 -6.376 1.00 94.12 128 LEU A N 1
ATOM 1028 C CA . LEU A 1 128 ? 13.992 -6.266 -7.505 1.00 94.12 128 LEU A CA 1
ATOM 1029 C C . LEU A 1 128 ? 15.017 -5.133 -7.604 1.00 94.12 128 LEU A C 1
ATOM 1031 O O . LEU A 1 128 ? 14.652 -3.954 -7.633 1.00 94.12 128 LEU A O 1
ATOM 1035 N N . HIS A 1 129 ? 16.300 -5.471 -7.695 1.00 90.81 129 HIS A N 1
ATOM 1036 C CA . HIS A 1 129 ? 17.359 -4.481 -7.885 1.00 90.81 129 HIS A CA 1
ATOM 1037 C C . HIS A 1 129 ? 18.422 -4.943 -8.881 1.00 90.81 129 HIS A C 1
ATOM 1039 O O . HIS A 1 129 ? 18.652 -6.134 -9.073 1.00 90.81 129 HIS A O 1
ATOM 1045 N N . GLY A 1 130 ? 19.091 -3.976 -9.514 1.00 85.62 130 GLY A N 1
ATOM 1046 C CA . GLY A 1 130 ? 20.163 -4.251 -10.472 1.00 85.62 130 GLY A CA 1
ATOM 1047 C C . GLY A 1 130 ? 21.390 -4.920 -9.837 1.00 85.62 130 GLY A C 1
ATOM 1048 O O . GLY A 1 130 ? 21.682 -4.695 -8.656 1.00 85.62 130 GLY A O 1
ATOM 1049 N N . ARG A 1 131 ? 22.130 -5.690 -10.648 1.00 81.00 131 ARG A N 1
ATOM 1050 C CA . ARG A 1 131 ? 23.397 -6.328 -10.247 1.00 81.00 131 ARG A CA 1
ATOM 1051 C C . ARG A 1 131 ? 24.426 -5.316 -9.736 1.00 81.00 131 ARG A C 1
ATOM 1053 O O . ARG A 1 131 ? 24.671 -4.298 -10.381 1.00 81.00 131 ARG A O 1
ATOM 1060 N N . GLY A 1 132 ? 25.034 -5.597 -8.584 1.00 67.88 132 GLY A N 1
ATOM 1061 C CA . GLY A 1 132 ? 26.064 -4.761 -7.958 1.00 67.88 132 GLY A CA 1
ATOM 1062 C C . GLY A 1 132 ? 25.553 -3.440 -7.370 1.00 67.88 132 GLY A C 1
ATOM 1063 O O . GLY A 1 132 ? 26.355 -2.619 -6.919 1.00 67.88 132 GLY A O 1
ATOM 1064 N N . ALA A 1 133 ? 24.236 -3.211 -7.355 1.00 70.00 133 ALA A N 1
ATOM 1065 C CA . ALA A 1 133 ? 23.645 -1.986 -6.835 1.00 70.00 133 ALA A CA 1
ATOM 1066 C C . ALA A 1 133 ? 23.421 -2.062 -5.314 1.00 70.00 133 ALA A C 1
ATOM 1068 O O . ALA A 1 133 ? 22.827 -3.008 -4.800 1.00 70.00 133 ALA A O 1
ATOM 1069 N N . GLN A 1 134 ? 23.803 -1.007 -4.586 1.00 78.75 134 GLN A N 1
ATOM 1070 C CA . GLN A 1 134 ? 23.509 -0.858 -3.147 1.00 78.75 134 GLN A CA 1
ATOM 1071 C C . GLN A 1 134 ? 22.098 -0.302 -2.871 1.00 78.75 134 GLN A C 1
ATOM 1073 O O . GLN A 1 134 ? 21.775 0.129 -1.768 1.00 78.75 134 GLN A O 1
ATOM 1078 N N . THR A 1 135 ? 21.229 -0.305 -3.875 1.00 79.88 135 THR A N 1
ATOM 1079 C CA . THR A 1 135 ? 19.961 0.440 -3.892 1.00 79.88 135 THR A CA 1
ATOM 1080 C C . THR A 1 135 ? 18.895 -0.172 -3.003 1.00 79.88 135 THR A C 1
ATOM 1082 O O . THR A 1 135 ? 18.057 0.542 -2.453 1.00 79.88 135 THR A O 1
ATOM 1085 N N . HIS A 1 136 ? 18.961 -1.486 -2.807 1.00 82.69 136 HIS A N 1
ATOM 1086 C CA . HIS A 1 136 ? 18.138 -2.184 -1.832 1.00 82.69 136 HIS A CA 1
ATOM 1087 C C . HIS A 1 136 ? 18.450 -1.726 -0.396 1.00 82.69 136 HIS A C 1
ATOM 1089 O O . HIS A 1 136 ? 17.528 -1.600 0.411 1.00 82.69 136 HIS A O 1
ATOM 1095 N N . PHE A 1 137 ? 19.709 -1.382 -0.078 1.00 88.81 137 PHE A N 1
ATOM 1096 C CA . PHE A 1 137 ? 20.062 -0.812 1.227 1.00 88.81 137 PHE A CA 1
ATOM 1097 C C . PHE A 1 137 ? 19.480 0.589 1.420 1.00 88.81 137 PHE A C 1
ATOM 1099 O O . PHE A 1 137 ? 19.026 0.902 2.520 1.00 88.81 137 PHE A O 1
ATOM 1106 N N . ASP A 1 138 ? 19.466 1.424 0.379 1.00 91.56 138 ASP A N 1
ATOM 1107 C CA . ASP A 1 138 ? 18.877 2.769 0.433 1.00 91.56 138 ASP A CA 1
ATOM 1108 C C . ASP A 1 138 ? 17.360 2.712 0.633 1.00 91.56 138 ASP A C 1
ATOM 1110 O O . ASP A 1 138 ? 16.817 3.382 1.518 1.00 91.56 138 ASP A O 1
ATOM 1114 N N . PHE A 1 139 ? 16.688 1.839 -0.123 1.00 94.88 139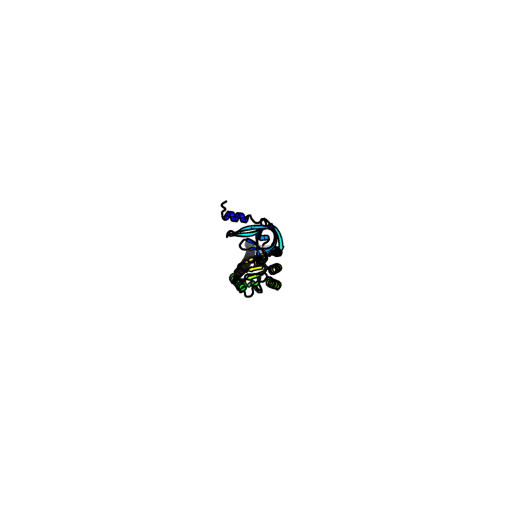 PHE A N 1
ATOM 1115 C CA . PHE A 1 139 ? 15.268 1.545 0.054 1.00 94.88 139 PHE A CA 1
ATOM 1116 C C . PHE A 1 139 ? 14.973 1.073 1.483 1.00 94.88 139 PHE A C 1
ATOM 1118 O O . PHE A 1 139 ? 14.158 1.673 2.192 1.00 94.88 139 PHE A O 1
ATOM 1125 N N . LYS A 1 140 ? 15.695 0.048 1.954 1.00 95.81 140 LYS A N 1
ATOM 1126 C CA . LYS A 1 140 ? 15.497 -0.523 3.291 1.00 95.81 140 LYS A CA 1
ATOM 1127 C C . LYS A 1 140 ? 15.782 0.488 4.400 1.00 95.81 140 LYS A C 1
ATOM 1129 O O . LYS A 1 140 ? 15.045 0.539 5.380 1.00 95.81 140 LYS A O 1
ATOM 1134 N N . ARG A 1 141 ? 16.799 1.339 4.240 1.00 95.44 141 ARG A N 1
ATOM 1135 C CA . ARG A 1 141 ? 17.127 2.413 5.190 1.00 95.44 141 ARG A CA 1
ATOM 1136 C C . ARG A 1 141 ? 16.027 3.469 5.253 1.00 95.44 141 ARG A C 1
ATOM 1138 O O . ARG A 1 141 ? 15.682 3.913 6.349 1.00 95.44 141 ARG A O 1
ATOM 1145 N N . GLY A 1 142 ? 15.485 3.870 4.101 1.00 96.12 142 GLY A N 1
ATOM 1146 C CA . GLY A 1 142 ? 14.350 4.792 4.018 1.00 96.12 142 GLY A CA 1
ATOM 1147 C C . GLY A 1 142 ? 13.119 4.243 4.740 1.00 96.12 142 GLY A C 1
ATOM 1148 O O . GLY A 1 142 ? 12.501 4.957 5.538 1.00 96.12 142 GLY A O 1
ATOM 1149 N N . PHE A 1 143 ? 12.834 2.956 4.527 1.00 98.19 143 PHE A N 1
ATOM 1150 C CA . PHE A 1 143 ? 11.777 2.231 5.223 1.00 98.19 143 PHE A CA 1
ATOM 1151 C C . PHE A 1 143 ? 12.018 2.170 6.734 1.00 98.19 143 PHE A C 1
ATOM 1153 O O . PHE A 1 143 ? 11.200 2.679 7.494 1.00 98.19 143 PHE A O 1
ATOM 1160 N N . ASP A 1 144 ? 13.155 1.633 7.183 1.00 97.06 144 ASP A N 1
ATOM 1161 C CA . ASP A 1 144 ? 13.444 1.407 8.607 1.00 97.06 144 ASP A CA 1
ATOM 1162 C C . ASP A 1 144 ? 13.400 2.692 9.428 1.00 97.06 144 ASP A C 1
ATOM 1164 O O . ASP A 1 144 ? 12.828 2.724 10.520 1.00 97.06 144 ASP A O 1
ATOM 1168 N N . LYS A 1 145 ? 13.975 3.773 8.887 1.00 97.00 145 LYS A N 1
ATOM 1169 C CA . LYS A 1 145 ? 13.970 5.086 9.537 1.00 97.00 145 LYS A CA 1
ATOM 1170 C C . LYS A 1 145 ? 12.548 5.604 9.766 1.00 97.00 145 LYS A C 1
ATOM 1172 O O . LYS A 1 145 ? 12.313 6.325 10.732 1.00 97.00 145 LYS A O 1
ATOM 1177 N N . THR A 1 146 ? 11.628 5.270 8.868 1.00 97.50 146 THR A N 1
ATOM 1178 C CA . THR A 1 146 ? 10.274 5.827 8.847 1.00 97.50 146 THR A CA 1
ATOM 1179 C C . THR A 1 146 ? 9.268 4.934 9.564 1.00 97.50 146 THR A C 1
ATOM 1181 O O . THR A 1 146 ? 8.460 5.437 10.339 1.00 97.50 146 THR A O 1
ATOM 1184 N N . ALA A 1 147 ? 9.329 3.620 9.340 1.00 96.12 147 ALA A N 1
ATOM 1185 C CA . ALA A 1 147 ? 8.449 2.640 9.968 1.00 96.12 147 ALA A CA 1
ATOM 1186 C C . ALA A 1 147 ? 8.728 2.495 11.474 1.00 96.12 147 ALA A C 1
ATOM 1188 O O . ALA A 1 147 ? 7.817 2.195 12.242 1.00 96.12 147 ALA A O 1
ATOM 1189 N N . GLY A 1 148 ? 9.971 2.728 11.917 1.00 95.62 148 GLY A N 1
ATOM 1190 C CA . GLY A 1 148 ? 10.334 2.649 13.330 1.00 95.62 148 GLY A CA 1
ATOM 1191 C C . GLY A 1 148 ? 10.051 1.260 13.909 1.00 95.62 148 GLY A C 1
ATOM 1192 O O . GLY A 1 148 ? 10.531 0.256 13.383 1.00 95.62 148 GLY A O 1
ATOM 1193 N N . SER A 1 149 ? 9.263 1.191 14.986 1.00 93.81 149 SER A N 1
ATOM 1194 C CA . SER A 1 149 ? 8.835 -0.080 15.589 1.00 93.81 149 SER A CA 1
ATOM 1195 C C . SER A 1 149 ? 7.917 -0.899 14.677 1.00 93.81 149 SER A C 1
ATOM 1197 O O . SER A 1 149 ? 7.959 -2.120 14.733 1.00 93.81 149 SER A O 1
ATOM 1199 N N . CYS A 1 150 ? 7.168 -0.267 13.767 1.00 95.19 150 CYS A N 1
ATOM 1200 C CA . CYS A 1 150 ? 6.235 -0.949 12.864 1.00 95.19 150 CYS A CA 1
ATOM 1201 C C . CYS A 1 150 ? 6.925 -1.734 11.731 1.00 95.19 150 CYS A C 1
ATOM 1203 O O . CYS A 1 150 ? 6.253 -2.317 10.883 1.00 95.19 150 CYS A O 1
ATOM 1205 N N . ARG A 1 151 ? 8.262 -1.764 11.688 1.00 94.94 151 ARG A N 1
ATOM 1206 C CA . ARG A 1 151 ? 9.029 -2.524 10.688 1.00 94.94 151 ARG A CA 1
ATOM 1207 C C . ARG A 1 151 ? 8.788 -4.035 10.742 1.00 94.94 151 ARG A C 1
ATOM 1209 O O . ARG A 1 151 ? 9.015 -4.707 9.749 1.00 94.94 151 ARG A O 1
ATOM 1216 N N . GLU A 1 152 ? 8.355 -4.560 11.888 1.00 94.38 152 GLU A N 1
ATOM 1217 C CA . GLU A 1 152 ? 8.072 -5.990 12.087 1.00 94.38 152 GLU A CA 1
ATOM 1218 C C . GLU A 1 152 ? 6.866 -6.493 11.285 1.00 94.38 152 GLU A C 1
ATOM 1220 O O . GLU A 1 152 ? 6.750 -7.687 11.032 1.00 94.38 152 GLU A O 1
ATOM 1225 N N . TYR A 1 153 ? 6.005 -5.580 10.830 1.00 95.62 153 TYR A N 1
ATOM 1226 C CA . TYR A 1 153 ? 4.842 -5.901 10.006 1.00 95.62 153 TYR A CA 1
ATOM 1227 C C . TYR A 1 153 ? 5.153 -5.987 8.509 1.00 95.62 153 TYR A C 1
ATOM 1229 O O . TYR A 1 153 ? 4.232 -6.100 7.701 1.00 95.62 153 TYR A O 1
ATOM 1237 N N . VAL A 1 154 ? 6.430 -5.896 8.128 1.00 97.31 154 VAL A N 1
ATOM 1238 C CA . VAL A 1 154 ? 6.864 -6.029 6.738 1.00 97.31 154 VAL A CA 1
ATOM 1239 C C . VAL A 1 154 ? 8.057 -6.969 6.655 1.00 97.31 154 VAL A C 1
ATOM 1241 O O . VAL A 1 154 ? 9.086 -6.740 7.293 1.00 97.31 154 VAL A O 1
ATOM 1244 N N . SER A 1 155 ? 7.946 -8.000 5.825 1.00 96.12 155 SER A N 1
ATOM 1245 C CA . SER A 1 155 ? 9.072 -8.838 5.417 1.00 96.12 155 SER A CA 1
ATOM 1246 C C . SER A 1 155 ? 9.506 -8.472 4.004 1.00 96.12 155 SER A C 1
ATOM 1248 O O . SER A 1 155 ? 8.665 -8.231 3.139 1.00 96.12 155 SER A O 1
ATOM 1250 N N . PHE A 1 156 ? 10.817 -8.446 3.770 1.00 96.31 156 PHE A N 1
ATOM 1251 C CA . PHE A 1 156 ? 11.384 -8.136 2.462 1.00 96.31 156 PHE A CA 1
ATOM 1252 C C . PHE A 1 156 ? 12.129 -9.329 1.893 1.00 96.31 156 PHE A C 1
ATOM 1254 O O . PHE A 1 156 ? 13.020 -9.853 2.561 1.00 96.31 156 PHE A O 1
ATOM 1261 N N . ASP A 1 157 ? 11.837 -9.639 0.635 1.00 95.00 157 ASP A N 1
ATOM 1262 C CA . ASP A 1 157 ? 12.666 -10.499 -0.198 1.00 95.00 157 ASP A CA 1
ATOM 1263 C C . ASP A 1 157 ? 13.393 -9.618 -1.215 1.00 95.00 157 ASP A C 1
ATOM 1265 O O . ASP A 1 157 ? 12.773 -8.865 -1.967 1.00 95.00 157 ASP A O 1
ATOM 1269 N N . PHE A 1 158 ? 14.724 -9.665 -1.211 1.00 94.19 158 PHE A N 1
ATOM 1270 C CA . PHE A 1 158 ? 15.555 -8.897 -2.137 1.00 94.19 158 PHE A CA 1
ATOM 1271 C C . PHE A 1 158 ? 16.085 -9.825 -3.220 1.00 94.19 158 PHE A C 1
ATOM 1273 O O . PHE A 1 158 ? 16.760 -10.807 -2.916 1.00 94.19 158 PHE A O 1
ATOM 1280 N N . VAL A 1 159 ? 15.792 -9.498 -4.477 1.00 93.06 159 VAL A N 1
ATOM 1281 C CA . VAL A 1 159 ? 16.229 -10.281 -5.633 1.00 93.06 159 VAL A CA 1
ATOM 1282 C C . VAL A 1 159 ? 17.064 -9.401 -6.548 1.00 93.06 159 VAL A C 1
ATOM 1284 O O . VAL A 1 159 ? 16.615 -8.376 -7.066 1.00 93.06 159 VAL A O 1
ATOM 1287 N N . GLU A 1 160 ? 18.306 -9.824 -6.746 1.00 90.81 160 GLU A N 1
ATOM 1288 C CA . GLU A 1 160 ? 19.231 -9.196 -7.675 1.00 90.81 160 GLU A CA 1
ATOM 1289 C C . GLU A 1 160 ? 18.975 -9.716 -9.096 1.00 90.81 160 GLU A C 1
ATOM 1291 O O . GLU A 1 160 ? 18.928 -10.922 -9.328 1.00 90.81 160 GLU A O 1
ATOM 1296 N N . THR A 1 161 ? 18.833 -8.813 -10.066 1.00 90.31 161 THR A N 1
ATOM 1297 C CA . THR A 1 161 ? 18.545 -9.160 -11.463 1.00 90.31 161 THR A CA 1
ATOM 1298 C C . THR A 1 161 ? 19.293 -8.266 -12.446 1.00 90.31 161 THR A C 1
ATOM 1300 O O . THR A 1 161 ? 19.711 -7.148 -12.134 1.00 90.31 161 THR A O 1
ATOM 1303 N N . GLY A 1 162 ? 19.462 -8.766 -13.670 1.00 87.38 162 GLY A N 1
ATOM 1304 C CA . GLY A 1 162 ? 19.755 -7.911 -14.812 1.00 87.38 162 GLY A CA 1
ATOM 1305 C C . GLY A 1 162 ? 18.586 -6.964 -15.087 1.00 87.38 162 GLY A C 1
ATOM 1306 O O . GLY A 1 162 ? 17.430 -7.324 -14.867 1.00 87.38 162 GLY A O 1
ATOM 1307 N N . LEU A 1 163 ? 18.894 -5.741 -15.526 1.00 85.88 163 LEU A N 1
ATOM 1308 C CA . LEU A 1 163 ? 17.891 -4.715 -15.838 1.00 85.88 163 LEU A CA 1
ATOM 1309 C C . LEU A 1 163 ? 17.515 -4.680 -17.329 1.00 85.88 163 LEU A C 1
ATOM 1311 O O . LEU A 1 163 ? 16.724 -3.828 -17.718 1.00 85.88 163 LEU A O 1
ATOM 1315 N N . SER A 1 164 ? 18.061 -5.582 -18.153 1.00 87.12 164 SER A N 1
ATOM 1316 C CA . SER A 1 164 ? 17.606 -5.778 -19.536 1.00 87.12 164 SER A CA 1
ATOM 1317 C C . SER A 1 164 ? 16.171 -6.322 -19.564 1.00 87.12 164 SER A C 1
ATOM 1319 O O . SER A 1 164 ? 15.709 -6.893 -18.577 1.00 87.12 164 SER A O 1
ATOM 1321 N N . ASP A 1 165 ? 15.454 -6.132 -20.676 1.00 88.25 165 ASP A N 1
ATOM 1322 C CA . ASP A 1 165 ? 14.048 -6.546 -20.789 1.00 88.25 165 ASP A CA 1
ATOM 1323 C C . ASP A 1 165 ? 13.882 -8.061 -20.596 1.00 88.25 165 ASP A C 1
ATOM 1325 O O . ASP A 1 165 ? 13.044 -8.502 -19.812 1.00 88.25 165 ASP A O 1
ATOM 1329 N N . GLU A 1 166 ? 14.738 -8.853 -21.240 1.00 90.25 166 GLU A N 1
ATOM 1330 C CA . GLU A 1 166 ? 14.700 -10.314 -21.201 1.00 90.25 166 GLU A CA 1
ATOM 1331 C C . GLU A 1 166 ? 15.102 -10.881 -19.833 1.00 90.25 166 GLU A C 1
ATOM 1333 O O . GLU A 1 166 ? 14.424 -11.771 -19.319 1.00 90.25 166 GLU A O 1
ATOM 1338 N N . GLU A 1 167 ? 16.183 -10.379 -19.219 1.00 90.44 167 GLU A N 1
ATOM 1339 C CA . GLU A 1 167 ? 16.607 -10.868 -17.898 1.00 90.44 167 GLU A CA 1
ATOM 1340 C C . GLU A 1 167 ? 15.600 -10.477 -16.816 1.00 90.44 167 GLU A C 1
ATOM 1342 O O . GLU A 1 167 ? 15.277 -11.299 -15.961 1.00 90.44 167 GLU A O 1
ATOM 1347 N N . LEU A 1 168 ? 15.077 -9.246 -16.852 1.00 92.19 168 LEU A N 1
ATOM 1348 C CA . LEU A 1 168 ? 14.083 -8.798 -15.883 1.00 92.19 168 LEU A CA 1
ATOM 1349 C C . LEU A 1 168 ? 12.787 -9.605 -16.019 1.00 92.19 168 LEU A C 1
ATOM 1351 O O . LEU A 1 168 ? 12.270 -10.072 -15.006 1.00 92.19 168 LEU A O 1
ATOM 1355 N N . ALA A 1 169 ? 12.297 -9.820 -17.247 1.00 94.06 169 ALA A N 1
ATOM 1356 C CA . ALA A 1 169 ? 11.123 -10.654 -17.504 1.00 94.06 169 ALA A CA 1
ATOM 1357 C C . ALA A 1 169 ? 11.324 -12.086 -16.998 1.00 94.06 169 ALA A C 1
ATOM 1359 O O . ALA A 1 169 ? 10.498 -12.579 -16.236 1.00 94.06 169 ALA A O 1
ATOM 1360 N N . SER A 1 170 ? 12.453 -12.717 -17.341 1.00 95.00 170 SER A N 1
ATOM 1361 C CA . SER A 1 170 ? 12.761 -14.076 -16.889 1.00 95.00 170 SER A CA 1
ATOM 1362 C C . SER A 1 170 ? 12.831 -14.171 -15.367 1.00 95.00 170 SER A C 1
ATOM 1364 O O . SER A 1 170 ? 12.347 -15.154 -14.809 1.00 95.00 170 SER A O 1
ATOM 1366 N N . THR A 1 171 ? 13.411 -13.174 -14.690 1.00 94.75 171 THR A N 1
ATOM 1367 C CA . THR A 1 171 ? 13.417 -13.134 -13.225 1.00 94.75 171 THR A CA 1
ATOM 1368 C C . THR A 1 171 ? 11.992 -13.068 -12.701 1.00 94.75 171 THR A C 1
ATOM 1370 O O . THR A 1 171 ? 11.645 -13.898 -11.868 1.00 94.75 171 THR A O 1
ATOM 1373 N N . ILE A 1 172 ? 11.164 -12.144 -13.210 1.00 94.56 172 ILE A N 1
ATOM 1374 C CA . ILE A 1 172 ? 9.769 -11.965 -12.778 1.00 94.56 172 ILE A CA 1
ATOM 1375 C C . ILE A 1 172 ? 8.953 -13.249 -12.971 1.00 94.56 172 ILE A C 1
ATOM 1377 O O . ILE A 1 172 ? 8.216 -13.647 -12.075 1.00 94.56 172 ILE A O 1
ATOM 1381 N N . GLU A 1 173 ? 9.099 -13.907 -14.119 1.00 93.75 173 GLU A N 1
ATOM 1382 C CA . GLU A 1 173 ? 8.396 -15.153 -14.444 1.00 93.75 173 GLU A CA 1
ATOM 1383 C C . GLU A 1 173 ? 8.862 -16.340 -13.589 1.00 93.75 173 GLU A C 1
ATOM 1385 O O . GLU A 1 173 ? 8.094 -17.273 -13.370 1.00 93.75 173 GLU A O 1
ATOM 1390 N N . SER A 1 174 ? 10.100 -16.301 -13.086 1.00 92.00 174 SER A N 1
ATOM 1391 C CA . SER A 1 174 ? 10.663 -17.318 -12.186 1.00 92.00 174 SER A CA 1
ATOM 1392 C C . SER A 1 174 ? 10.372 -17.080 -10.701 1.00 92.00 174 SER A C 1
ATOM 1394 O O . SER A 1 174 ? 10.823 -17.858 -9.862 1.00 92.00 174 SER A O 1
ATOM 1396 N N . LEU A 1 175 ? 9.680 -15.988 -10.355 1.00 89.12 175 LEU A N 1
ATOM 1397 C CA . LEU A 1 175 ? 9.370 -15.671 -8.966 1.00 89.12 175 LEU A CA 1
ATOM 1398 C C . LEU A 1 175 ? 8.369 -16.682 -8.404 1.00 89.12 175 LEU A C 1
ATOM 1400 O O . LEU A 1 175 ? 7.158 -16.551 -8.572 1.00 89.12 175 LEU A O 1
ATOM 1404 N N . ASP A 1 176 ? 8.894 -17.648 -7.664 1.00 72.31 176 ASP A N 1
ATOM 1405 C CA . ASP A 1 176 ? 8.110 -18.556 -6.843 1.00 72.31 176 ASP A CA 1
ATOM 1406 C C . ASP A 1 176 ? 7.948 -17.955 -5.441 1.00 72.31 176 ASP A C 1
ATOM 1408 O O . ASP A 1 176 ? 8.910 -17.830 -4.681 1.00 72.31 176 ASP A O 1
ATOM 1412 N N . GLY A 1 177 ? 6.729 -17.559 -5.073 1.00 67.75 177 GLY A N 1
ATOM 1413 C CA . GLY A 1 177 ? 6.453 -17.059 -3.727 1.00 67.75 177 GLY A CA 1
ATOM 1414 C C . GLY A 1 177 ? 5.146 -16.288 -3.587 1.00 67.75 177 GLY A C 1
ATOM 1415 O O . GLY A 1 177 ? 4.570 -15.794 -4.554 1.00 67.75 177 GLY A O 1
ATOM 1416 N N . GLU A 1 178 ? 4.681 -16.160 -2.345 1.00 86.44 178 GLU A N 1
ATOM 1417 C CA . GLU A 1 178 ? 3.582 -15.261 -1.997 1.00 86.44 178 GLU A CA 1
ATOM 1418 C C . GLU A 1 178 ? 4.152 -13.918 -1.545 1.00 86.44 178 GLU A C 1
ATOM 1420 O O . GLU A 1 178 ? 4.579 -13.781 -0.401 1.00 86.44 178 GLU A O 1
ATOM 1425 N N . PHE A 1 179 ? 4.143 -12.927 -2.430 1.00 93.31 179 PHE A N 1
ATOM 1426 C CA . PHE A 1 179 ? 4.373 -11.524 -2.086 1.00 93.31 179 PHE A CA 1
ATOM 1427 C C . PHE A 1 179 ? 3.139 -10.681 -2.423 1.00 93.31 179 PHE A C 1
ATOM 1429 O O . PHE A 1 179 ? 2.317 -11.035 -3.279 1.00 93.31 179 PHE A O 1
ATOM 1436 N N . ASP A 1 180 ? 3.006 -9.562 -1.722 1.00 95.94 180 ASP A N 1
ATOM 1437 C CA . ASP A 1 180 ? 1.866 -8.648 -1.794 1.00 95.94 180 ASP A CA 1
ATOM 1438 C C . ASP A 1 180 ? 2.149 -7.440 -2.686 1.00 95.94 180 ASP A C 1
ATOM 1440 O O . ASP A 1 180 ? 1.219 -6.844 -3.220 1.00 95.94 180 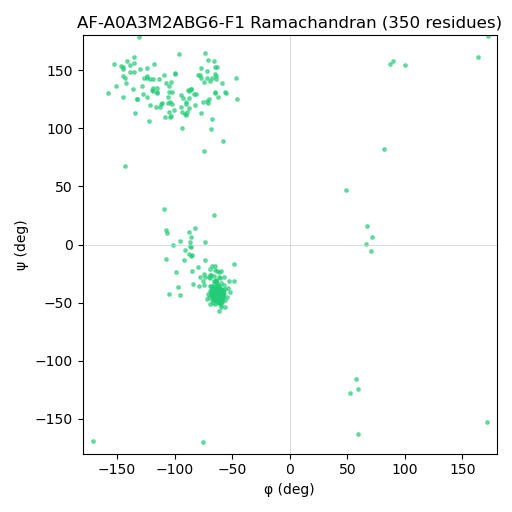ASP A O 1
ATOM 1444 N N . ALA A 1 181 ? 3.422 -7.087 -2.873 1.00 96.44 181 ALA A N 1
ATOM 1445 C CA . ALA A 1 181 ? 3.855 -6.005 -3.749 1.00 96.44 181 ALA A CA 1
ATOM 1446 C C . ALA A 1 181 ? 5.266 -6.242 -4.290 1.00 96.44 181 ALA A C 1
ATOM 1448 O O . ALA A 1 181 ? 6.088 -6.901 -3.648 1.00 96.44 181 ALA A O 1
ATOM 1449 N N . VAL A 1 182 ? 5.548 -5.640 -5.445 1.00 96.31 182 VAL A N 1
ATOM 1450 C CA . VAL A 1 182 ? 6.857 -5.656 -6.102 1.00 96.31 182 VAL A CA 1
ATOM 1451 C C . VAL A 1 182 ? 7.386 -4.234 -6.233 1.00 96.31 182 VAL A C 1
ATOM 1453 O O . VAL A 1 182 ? 6.689 -3.338 -6.704 1.00 96.31 182 VAL A O 1
ATOM 1456 N N . PHE A 1 183 ? 8.643 -4.029 -5.859 1.00 96.25 183 PHE A N 1
ATOM 1457 C CA . PHE A 1 183 ? 9.378 -2.793 -6.095 1.00 96.25 183 PHE A CA 1
ATOM 1458 C C . PHE A 1 183 ? 10.538 -3.068 -7.041 1.00 96.25 183 PHE A C 1
ATOM 1460 O O . PHE A 1 183 ? 11.331 -3.965 -6.784 1.00 96.25 183 PHE A O 1
ATOM 1467 N N . LEU A 1 184 ? 10.686 -2.271 -8.095 1.00 93.75 184 LEU A N 1
ATOM 1468 C CA . LEU A 1 184 ? 11.896 -2.252 -8.916 1.00 93.75 184 LEU A CA 1
ATOM 1469 C C . LEU A 1 184 ? 12.707 -1.002 -8.585 1.00 93.75 184 LEU A C 1
ATOM 1471 O O . LEU A 1 184 ? 12.268 0.122 -8.841 1.00 93.75 184 LEU A O 1
ATOM 1475 N N . VAL A 1 185 ? 13.893 -1.192 -8.007 1.00 91.00 185 VAL A N 1
ATOM 1476 C CA . VAL A 1 185 ? 14.724 -0.096 -7.499 1.00 91.00 185 VAL A CA 1
ATOM 1477 C C . VAL A 1 185 ? 16.084 -0.038 -8.190 1.00 91.00 185 VAL A C 1
ATOM 1479 O O . VAL A 1 185 ? 16.808 -1.030 -8.304 1.00 91.00 185 VAL A O 1
ATOM 1482 N N . ARG A 1 186 ? 16.479 1.167 -8.604 1.00 83.75 186 ARG A N 1
ATOM 1483 C CA . ARG A 1 186 ? 17.789 1.457 -9.200 1.00 83.75 186 ARG A CA 1
ATOM 1484 C C . ARG A 1 186 ? 18.321 2.780 -8.652 1.00 83.75 186 ARG A C 1
ATOM 1486 O O . ARG A 1 186 ? 17.567 3.677 -8.305 1.00 83.75 186 ARG A O 1
ATOM 1493 N N . GLY A 1 187 ? 19.636 2.881 -8.537 1.00 69.25 187 GLY A N 1
ATOM 1494 C CA . GLY A 1 187 ? 20.327 4.053 -8.015 1.00 69.25 187 GLY A CA 1
ATOM 1495 C C . GLY A 1 187 ? 20.790 4.953 -9.143 1.00 69.25 187 GLY A C 1
ATOM 1496 O O . GLY A 1 187 ? 20.901 4.516 -10.289 1.00 69.25 187 GLY A O 1
ATOM 1497 N N . GLY A 1 188 ? 21.127 6.191 -8.795 1.00 57.94 188 GLY A N 1
ATOM 1498 C CA . GLY A 1 188 ? 21.799 7.120 -9.697 1.00 57.94 188 GLY A CA 1
ATOM 1499 C C . GLY A 1 188 ? 23.269 6.741 -9.871 1.00 57.94 188 GLY A C 1
ATOM 1500 O O . GLY A 1 188 ? 24.134 7.291 -9.197 1.00 57.94 188 GLY A O 1
ATOM 1501 N N . GLY A 1 189 ? 23.552 5.764 -10.733 1.00 54.19 189 GLY A N 1
ATOM 1502 C CA . GLY A 1 189 ? 24.883 5.604 -11.328 1.00 54.19 189 GLY A CA 1
ATOM 1503 C C . GLY A 1 189 ? 25.130 6.683 -12.388 1.00 54.19 189 GLY A C 1
ATOM 1504 O O . GLY A 1 189 ? 24.187 7.352 -12.805 1.00 54.19 189 GLY A O 1
ATOM 1505 N N . ALA A 1 190 ? 26.388 6.866 -12.805 1.00 46.22 190 ALA A N 1
ATOM 1506 C CA . ALA A 1 190 ? 26.780 7.870 -13.799 1.00 46.22 190 ALA A CA 1
ATOM 1507 C C . ALA A 1 190 ? 25.852 7.864 -15.031 1.00 46.22 190 ALA A C 1
ATOM 1509 O O . ALA A 1 190 ? 25.449 6.796 -15.494 1.00 46.22 190 ALA A O 1
ATOM 1510 N N . GLU A 1 191 ? 25.570 9.052 -15.583 1.00 46.22 191 GLU A N 1
ATOM 1511 C CA . GLU A 1 191 ? 24.661 9.301 -16.724 1.00 46.22 191 GLU A CA 1
ATOM 1512 C C . GLU A 1 191 ? 24.889 8.384 -17.945 1.00 46.22 191 GLU A C 1
ATOM 1514 O O . GLU A 1 191 ? 24.020 8.247 -18.803 1.00 46.22 191 GLU A O 1
ATOM 1519 N N . HIS A 1 192 ? 26.048 7.728 -18.018 1.00 41.00 192 HIS A N 1
ATOM 1520 C CA . HIS A 1 192 ? 26.486 6.892 -19.128 1.00 41.00 192 HIS A CA 1
ATOM 1521 C C . HIS A 1 192 ? 26.019 5.427 -19.092 1.00 41.00 192 HIS A C 1
ATOM 1523 O O . HIS A 1 192 ? 26.163 4.759 -20.109 1.00 41.00 192 HIS A O 1
ATOM 1529 N N . ASP A 1 193 ? 25.422 4.939 -17.997 1.00 45.56 193 ASP A N 1
ATOM 1530 C CA . ASP A 1 193 ? 24.915 3.550 -17.897 1.00 45.56 193 ASP A CA 1
ATOM 1531 C C . ASP A 1 193 ? 23.378 3.466 -17.946 1.00 45.56 193 ASP A C 1
ATOM 1533 O O . ASP A 1 193 ? 22.766 2.443 -17.640 1.00 45.56 193 ASP A O 1
ATOM 1537 N N . ILE A 1 194 ? 22.708 4.571 -18.278 1.00 51.19 194 ILE A N 1
ATOM 1538 C CA . ILE A 1 194 ? 21.247 4.707 -18.198 1.00 51.19 194 ILE A CA 1
ATOM 1539 C C . ILE A 1 194 ? 20.510 3.849 -19.235 1.00 51.19 194 ILE A C 1
ATOM 1541 O O . ILE A 1 194 ? 19.344 3.526 -19.025 1.00 51.19 194 ILE A O 1
ATOM 1545 N N . SER A 1 195 ? 21.171 3.437 -20.314 1.00 52.09 195 SER A N 1
ATOM 1546 C CA . SER A 1 195 ? 20.492 2.877 -21.476 1.00 52.09 195 SER A CA 1
ATOM 1547 C C . SER A 1 195 ? 19.844 1.520 -21.177 1.00 52.09 195 SER A C 1
ATOM 1549 O O . SER A 1 195 ? 20.543 0.508 -21.139 1.00 52.09 195 SER A O 1
ATOM 1551 N N . ARG A 1 196 ? 18.502 1.517 -21.107 1.00 65.25 196 ARG A N 1
ATOM 1552 C CA . ARG A 1 196 ? 17.595 0.353 -21.136 1.00 65.25 196 ARG A CA 1
ATOM 1553 C C . ARG A 1 196 ? 17.401 -0.377 -19.805 1.00 65.25 196 ARG A C 1
ATOM 1555 O O . ARG A 1 196 ? 17.981 -1.432 -19.568 1.00 65.25 196 ARG A O 1
ATOM 1562 N N . VAL A 1 197 ? 16.507 0.165 -18.973 1.00 78.69 197 VAL A N 1
ATOM 1563 C CA . VAL A 1 197 ? 15.849 -0.600 -17.899 1.00 78.69 197 VAL A CA 1
ATOM 1564 C C . VAL A 1 197 ? 14.519 -1.134 -18.411 1.00 78.69 197 VAL A C 1
ATOM 1566 O O . VAL A 1 197 ? 13.608 -0.354 -18.683 1.00 78.69 197 VAL A O 1
ATOM 1569 N N . GLY A 1 198 ? 14.418 -2.453 -18.514 1.00 85.69 198 GLY A N 1
ATOM 1570 C CA . GLY A 1 198 ? 13.225 -3.152 -18.966 1.00 85.69 198 GLY A CA 1
ATOM 1571 C C . GLY A 1 198 ? 12.770 -2.777 -20.376 1.00 85.69 198 GLY A C 1
ATOM 1572 O O . GLY A 1 198 ? 13.512 -2.216 -21.191 1.00 85.69 198 GLY A O 1
ATOM 1573 N N . GLY A 1 199 ? 11.522 -3.126 -20.654 1.00 85.00 199 GLY A N 1
ATOM 1574 C CA . GLY A 1 199 ? 10.879 -3.024 -21.953 1.00 85.00 199 GLY A CA 1
ATOM 1575 C C . GLY A 1 199 ? 9.516 -3.712 -21.927 1.00 85.00 199 GLY A C 1
ATOM 1576 O O . GLY A 1 199 ? 8.857 -3.779 -20.888 1.00 85.00 199 GLY A O 1
ATOM 1577 N N . TYR A 1 200 ? 9.068 -4.193 -23.082 1.00 87.88 200 TYR A N 1
ATOM 1578 C CA . TYR A 1 200 ? 7.737 -4.775 -23.219 1.00 87.88 200 TYR A CA 1
ATOM 1579 C C . TYR A 1 200 ? 7.604 -6.116 -22.489 1.00 87.88 200 TYR A C 1
ATOM 1581 O O . TYR A 1 200 ? 6.576 -6.351 -21.856 1.00 87.88 200 TYR A O 1
ATOM 1589 N N . LEU A 1 201 ? 8.621 -6.985 -22.539 1.00 91.12 201 LEU A N 1
ATOM 1590 C CA . LEU A 1 201 ? 8.546 -8.322 -21.938 1.00 91.12 201 LEU A CA 1
ATOM 1591 C C . LEU A 1 201 ? 8.431 -8.240 -20.415 1.00 91.12 201 LEU A C 1
ATOM 1593 O O . LEU A 1 201 ? 7.549 -8.855 -19.820 1.00 91.12 201 LEU A O 1
ATOM 1597 N N . SER A 1 202 ? 9.273 -7.424 -19.793 1.00 93.00 202 SER A N 1
ATOM 1598 C CA . SER A 1 202 ? 9.272 -7.190 -18.349 1.00 93.00 202 SER A CA 1
ATOM 1599 C C . SER A 1 202 ? 8.010 -6.464 -17.884 1.00 93.00 202 SER A C 1
ATOM 1601 O O . SER A 1 202 ? 7.412 -6.864 -16.885 1.00 93.00 202 SER A O 1
ATOM 1603 N N . ALA A 1 203 ? 7.541 -5.455 -18.628 1.00 92.25 203 ALA A N 1
ATOM 1604 C CA . ALA A 1 203 ? 6.273 -4.787 -18.333 1.00 92.25 203 ALA A CA 1
ATOM 1605 C C . ALA A 1 203 ? 5.087 -5.761 -18.412 1.00 92.25 203 ALA A C 1
ATOM 1607 O O . ALA A 1 203 ? 4.223 -5.762 -17.534 1.00 92.25 203 ALA A O 1
ATOM 1608 N N . ARG A 1 204 ? 5.068 -6.634 -19.425 1.00 93.31 204 ARG A N 1
ATOM 1609 C CA . ARG A 1 204 ? 4.054 -7.681 -19.570 1.00 93.31 204 ARG A CA 1
ATOM 1610 C C . ARG A 1 204 ? 4.112 -8.683 -18.423 1.00 93.31 204 ARG A C 1
ATOM 1612 O O . ARG A 1 204 ? 3.066 -8.996 -17.861 1.00 93.31 204 ARG A O 1
ATOM 1619 N N . ALA A 1 205 ? 5.302 -9.149 -18.049 1.00 93.38 205 ALA A N 1
ATOM 1620 C CA . ALA A 1 205 ? 5.482 -10.065 -16.927 1.00 93.38 205 ALA A CA 1
ATOM 1621 C C . ALA A 1 205 ? 4.940 -9.462 -15.616 1.00 93.38 205 ALA A C 1
ATOM 1623 O O . ALA A 1 205 ? 4.204 -10.130 -14.896 1.00 93.38 205 ALA A O 1
ATOM 1624 N N . LEU A 1 206 ? 5.200 -8.175 -15.351 1.00 93.00 206 LEU A N 1
ATOM 1625 C CA . LEU A 1 206 ? 4.666 -7.461 -14.181 1.00 93.00 206 LEU A CA 1
ATOM 1626 C C . LEU A 1 206 ? 3.140 -7.329 -14.198 1.00 93.00 206 LEU A C 1
ATOM 1628 O O . LEU A 1 206 ? 2.495 -7.508 -13.166 1.00 93.00 206 LEU A O 1
ATOM 1632 N N . VAL A 1 207 ? 2.547 -7.028 -15.356 1.00 92.94 207 VAL A N 1
ATOM 1633 C CA . VAL A 1 207 ? 1.084 -6.947 -15.486 1.00 92.94 207 VAL A CA 1
ATOM 1634 C C . VAL A 1 207 ? 0.442 -8.319 -15.269 1.00 92.94 207 VAL A C 1
ATOM 1636 O O . VAL A 1 207 ? -0.533 -8.424 -14.528 1.00 92.94 207 VAL A O 1
ATOM 1639 N N . MET A 1 208 ? 1.015 -9.374 -15.854 1.00 91.81 208 MET A N 1
ATOM 1640 C CA . MET A 1 208 ? 0.537 -10.753 -15.696 1.00 91.81 208 MET A CA 1
ATOM 1641 C C . MET A 1 208 ? 0.696 -11.276 -14.267 1.00 91.81 208 MET A C 1
ATOM 1643 O O . MET A 1 208 ? -0.132 -12.062 -13.812 1.00 91.81 208 MET A O 1
ATOM 1647 N N . LEU A 1 209 ? 1.724 -10.816 -13.549 1.00 91.50 209 LEU A N 1
ATOM 1648 C CA . LEU A 1 209 ? 1.934 -11.135 -12.140 1.00 91.50 209 LEU A CA 1
ATOM 1649 C C . LEU A 1 209 ? 0.780 -10.637 -11.254 1.00 91.50 209 LEU A C 1
ATOM 1651 O O . LEU A 1 209 ? 0.503 -11.226 -10.210 1.00 91.50 209 LEU A O 1
ATOM 1655 N N . GLY A 1 210 ? 0.092 -9.564 -11.662 1.00 90.06 210 GLY A N 1
ATOM 1656 C CA . GLY A 1 210 ? -1.135 -9.087 -11.017 1.00 90.06 210 GLY A CA 1
ATOM 1657 C C . GLY A 1 210 ? -0.944 -8.530 -9.602 1.00 90.06 210 GLY A C 1
ATOM 1658 O O . GLY A 1 210 ? -1.918 -8.389 -8.863 1.00 90.06 210 GLY A O 1
ATOM 1659 N N . LYS A 1 211 ? 0.295 -8.225 -9.204 1.00 92.62 211 LYS A N 1
ATOM 1660 C CA . LYS A 1 211 ? 0.626 -7.622 -7.906 1.00 92.62 211 LYS A CA 1
ATOM 1661 C C . LYS A 1 211 ? 0.849 -6.113 -8.054 1.00 92.62 211 LYS A C 1
ATOM 1663 O O . LYS A 1 211 ? 1.377 -5.695 -9.084 1.00 92.62 211 LYS A O 1
ATOM 1668 N N . PRO A 1 212 ? 0.499 -5.299 -7.038 1.00 95.12 212 PRO A N 1
ATOM 1669 C CA . PRO A 1 212 ? 0.919 -3.903 -6.956 1.00 95.12 212 PRO A CA 1
ATOM 1670 C C . PRO A 1 212 ? 2.412 -3.748 -7.258 1.00 95.12 212 PRO A C 1
ATOM 1672 O O . PRO A 1 212 ? 3.251 -4.404 -6.634 1.00 95.12 212 PRO A O 1
ATOM 1675 N N . PHE A 1 213 ? 2.734 -2.890 -8.219 1.00 95.00 213 PHE A N 1
ATOM 1676 C CA . PHE A 1 213 ? 4.080 -2.697 -8.734 1.00 95.00 213 PHE A CA 1
ATOM 1677 C C . PHE A 1 213 ? 4.507 -1.235 -8.627 1.00 95.00 213 PHE A C 1
ATOM 1679 O O . PHE A 1 213 ? 3.850 -0.330 -9.140 1.00 95.00 213 PHE A O 1
ATOM 1686 N N . TYR A 1 214 ? 5.657 -1.005 -8.009 1.00 95.75 214 TYR A N 1
ATOM 1687 C CA . TYR A 1 214 ? 6.214 0.319 -7.781 1.00 95.75 214 TYR A CA 1
ATOM 1688 C C . TYR A 1 214 ? 7.618 0.412 -8.361 1.00 95.75 214 TYR A C 1
ATOM 1690 O O . TYR A 1 214 ? 8.399 -0.538 -8.297 1.00 95.75 214 TYR A O 1
ATOM 1698 N N . ILE A 1 215 ? 7.973 1.583 -8.879 1.00 92.56 215 ILE A N 1
ATOM 1699 C CA . ILE A 1 215 ? 9.305 1.818 -9.443 1.00 92.56 215 ILE A CA 1
ATOM 1700 C C . ILE A 1 215 ? 10.012 2.958 -8.735 1.00 92.56 215 ILE A C 1
ATOM 1702 O O . ILE A 1 215 ? 9.403 3.959 -8.367 1.00 92.56 215 ILE A O 1
ATOM 1706 N N . ALA A 1 216 ? 11.317 2.801 -8.555 1.00 90.12 216 ALA A N 1
ATOM 1707 C CA . ALA A 1 216 ? 12.184 3.814 -7.979 1.00 90.12 216 ALA A CA 1
ATOM 1708 C C . ALA A 1 216 ? 13.544 3.789 -8.680 1.00 90.12 216 ALA A C 1
ATOM 1710 O O . ALA A 1 216 ? 14.544 3.337 -8.120 1.00 90.12 216 ALA A O 1
ATOM 1711 N N . ILE A 1 217 ? 13.545 4.181 -9.954 1.00 79.88 217 ILE A N 1
ATOM 1712 C CA . ILE A 1 217 ? 14.690 4.031 -10.867 1.00 79.88 217 ILE A CA 1
ATOM 1713 C C . ILE A 1 217 ? 15.375 5.381 -11.165 1.00 79.88 217 ILE A C 1
ATOM 1715 O O . ILE A 1 217 ? 16.508 5.396 -11.644 1.00 79.88 217 ILE A O 1
ATOM 1719 N N . GLY A 1 218 ? 14.735 6.503 -10.810 1.00 67.44 218 GLY A N 1
ATOM 1720 C CA . GLY A 1 218 ? 15.172 7.859 -11.157 1.00 67.44 218 GLY A CA 1
ATOM 1721 C C . GLY A 1 218 ? 14.655 8.323 -12.519 1.00 67.44 218 GLY A C 1
ATOM 1722 O O . GLY A 1 218 ? 14.349 7.511 -13.388 1.00 67.44 218 GLY A O 1
ATOM 1723 N N . HIS A 1 219 ? 14.544 9.641 -12.709 1.00 56.56 219 HIS A N 1
ATOM 1724 C CA . HIS A 1 219 ? 14.112 10.221 -13.982 1.00 56.56 219 HIS A CA 1
ATOM 1725 C C . HIS A 1 219 ? 15.239 10.147 -15.012 1.00 56.56 219 HIS A C 1
ATOM 1727 O O . HIS A 1 219 ? 16.311 10.717 -14.809 1.00 56.56 219 HIS A O 1
ATOM 1733 N N . SER A 1 220 ? 14.989 9.515 -16.155 1.00 47.34 220 SER A N 1
ATOM 1734 C CA . SER A 1 220 ? 15.831 9.712 -17.331 1.00 47.34 220 SER A CA 1
ATOM 1735 C C . SER A 1 220 ? 14.987 9.671 -18.596 1.00 47.34 220 SER A C 1
ATOM 1737 O O . SER A 1 220 ? 13.949 9.020 -18.645 1.00 47.34 220 SER A O 1
ATOM 1739 N N . LEU A 1 221 ? 15.447 10.399 -19.606 1.00 49.50 221 LEU A N 1
ATOM 1740 C CA . LEU A 1 221 ? 14.828 10.649 -20.910 1.00 49.50 221 LEU A CA 1
ATOM 1741 C C . LEU A 1 221 ? 14.694 9.380 -21.798 1.00 49.50 221 LEU A C 1
ATOM 1743 O O . LEU A 1 221 ? 14.690 9.493 -23.024 1.00 49.50 221 LEU A O 1
ATOM 1747 N N . ASP A 1 222 ? 14.640 8.182 -21.206 1.00 54.59 222 ASP A N 1
ATOM 1748 C CA . ASP A 1 222 ? 14.603 6.888 -21.892 1.00 54.59 222 ASP A CA 1
ATOM 1749 C C . ASP A 1 222 ? 13.157 6.482 -22.222 1.00 54.59 222 ASP A C 1
ATOM 1751 O O . ASP A 1 222 ? 12.281 6.401 -21.358 1.00 54.59 222 ASP A O 1
ATOM 1755 N N . THR A 1 223 ? 12.906 6.190 -23.497 1.00 54.28 223 THR A N 1
ATOM 1756 C CA . THR A 1 223 ? 11.604 5.732 -23.994 1.00 54.28 223 THR A CA 1
ATOM 1757 C C . THR A 1 223 ? 11.187 4.369 -23.440 1.00 54.28 223 THR A C 1
ATOM 1759 O O . THR A 1 223 ? 9.998 4.077 -23.440 1.00 54.28 223 THR A O 1
ATOM 1762 N N . ASN A 1 224 ? 12.116 3.532 -22.964 1.00 55.91 224 ASN A N 1
ATOM 1763 C CA . ASN A 1 224 ? 11.788 2.210 -22.413 1.00 55.91 224 ASN A CA 1
ATOM 1764 C C . ASN A 1 224 ? 11.378 2.275 -20.938 1.00 55.91 224 ASN A C 1
ATOM 1766 O O . ASN A 1 224 ? 10.473 1.553 -20.522 1.00 55.91 224 ASN A O 1
ATOM 1770 N N . LEU A 1 225 ? 11.971 3.199 -20.173 1.00 57.28 225 LEU A N 1
ATOM 1771 C CA . LEU A 1 225 ? 11.520 3.514 -18.815 1.00 57.28 225 LEU A CA 1
ATOM 1772 C C . LEU A 1 225 ? 10.043 3.942 -18.823 1.00 57.28 225 LEU A C 1
ATOM 1774 O O . LEU A 1 225 ? 9.287 3.548 -17.937 1.00 57.28 225 LEU A O 1
ATOM 1778 N N . SER A 1 226 ? 9.618 4.631 -19.889 1.00 68.88 226 SER A N 1
ATOM 1779 C CA . SER A 1 226 ? 8.221 5.012 -20.109 1.00 68.88 226 SER A CA 1
ATOM 1780 C C . SER A 1 226 ? 7.256 3.817 -20.050 1.00 68.88 226 SER A C 1
ATOM 1782 O O . SER A 1 226 ? 6.178 3.961 -19.478 1.00 68.88 226 SER A O 1
ATOM 1784 N N . LEU A 1 227 ? 7.613 2.624 -20.556 1.00 82.19 227 LEU A N 1
ATOM 1785 C CA . LEU A 1 227 ? 6.726 1.445 -20.488 1.00 82.19 227 LEU A CA 1
ATOM 1786 C C . LEU A 1 227 ? 6.483 0.997 -19.049 1.00 82.19 227 LEU A C 1
ATOM 1788 O O . LEU A 1 227 ? 5.332 0.846 -18.638 1.00 82.19 227 LEU A O 1
ATOM 1792 N N . LEU A 1 228 ? 7.562 0.817 -18.283 1.00 87.06 228 LEU A N 1
ATOM 1793 C CA . LEU A 1 228 ? 7.482 0.413 -16.881 1.00 87.06 228 LEU A CA 1
ATOM 1794 C C . LEU A 1 228 ? 6.768 1.471 -16.030 1.00 87.06 228 LEU A C 1
ATOM 1796 O O . LEU A 1 228 ? 5.965 1.116 -15.173 1.00 87.06 228 LEU A O 1
ATOM 1800 N N . GLU A 1 229 ? 6.988 2.761 -16.303 1.00 86.00 229 GLU A N 1
ATOM 1801 C CA . GLU A 1 229 ? 6.274 3.874 -15.662 1.00 86.00 229 GLU A CA 1
ATOM 1802 C C . GLU A 1 229 ? 4.768 3.858 -15.947 1.00 86.00 229 GLU A C 1
ATOM 1804 O O . GLU A 1 229 ? 3.964 4.121 -15.049 1.00 86.00 229 GLU A O 1
ATOM 1809 N N . HIS A 1 230 ? 4.359 3.517 -17.172 1.00 86.12 230 HIS A N 1
ATOM 1810 C CA . HIS A 1 230 ? 2.944 3.428 -17.532 1.00 86.12 230 HIS A CA 1
ATOM 1811 C C . HIS A 1 230 ? 2.226 2.267 -16.836 1.00 86.12 230 HIS A C 1
ATOM 1813 O O . HIS A 1 230 ? 1.057 2.418 -16.453 1.00 86.12 230 HIS A O 1
ATOM 1819 N N . VAL A 1 231 ? 2.920 1.140 -16.645 1.00 90.19 231 VAL A N 1
ATOM 1820 C CA . VAL A 1 231 ? 2.378 -0.032 -15.943 1.00 90.19 231 VAL A CA 1
ATOM 1821 C C . VAL A 1 231 ? 2.654 -0.029 -14.444 1.00 90.19 231 VAL A C 1
ATOM 1823 O O . VAL A 1 231 ? 2.143 -0.907 -13.762 1.00 90.19 231 VAL A O 1
ATOM 1826 N N . ALA A 1 232 ? 3.405 0.925 -13.893 1.00 92.38 232 ALA A N 1
ATOM 1827 C CA . ALA A 1 232 ? 3.572 1.076 -12.450 1.00 92.38 232 ALA A CA 1
ATOM 1828 C C . ALA A 1 232 ? 2.294 1.618 -11.794 1.00 92.38 232 ALA A C 1
ATOM 1830 O O . ALA A 1 232 ? 1.488 2.331 -12.398 1.00 92.38 232 ALA A O 1
ATOM 1831 N N . ASP A 1 233 ? 2.064 1.235 -10.545 1.00 94.62 233 ASP A N 1
ATOM 1832 C CA . ASP A 1 233 ? 1.028 1.810 -9.692 1.00 94.62 233 ASP A CA 1
ATOM 1833 C C . ASP A 1 233 ? 1.430 3.220 -9.266 1.00 94.62 233 ASP A C 1
ATOM 1835 O O . ASP A 1 233 ? 0.643 4.158 -9.416 1.00 94.62 233 ASP A O 1
ATOM 1839 N N . GLN A 1 234 ? 2.682 3.380 -8.828 1.00 93.44 234 GLN A N 1
ATOM 1840 C CA . GLN A 1 234 ? 3.322 4.671 -8.585 1.00 93.44 234 GLN A CA 1
ATOM 1841 C C . GLN A 1 234 ? 4.822 4.616 -8.908 1.00 93.44 234 GLN A C 1
ATOM 1843 O O . GLN A 1 234 ? 5.465 3.566 -8.824 1.00 93.44 234 GLN A O 1
ATOM 1848 N N . SER A 1 235 ? 5.370 5.781 -9.252 1.00 91.00 235 SER A N 1
ATOM 1849 C CA . SER A 1 235 ? 6.794 5.996 -9.497 1.00 91.00 235 SER A CA 1
ATOM 1850 C C . SER A 1 235 ? 7.377 6.921 -8.434 1.00 91.00 235 SER A C 1
ATOM 1852 O O . SER A 1 235 ? 6.726 7.875 -8.003 1.00 91.00 235 SER A O 1
ATOM 1854 N N . PHE A 1 236 ? 8.606 6.636 -8.020 1.00 90.69 236 PHE A N 1
ATOM 1855 C CA . PHE A 1 236 ? 9.363 7.408 -7.048 1.00 90.69 236 PHE A CA 1
ATOM 1856 C C . PHE A 1 236 ? 10.695 7.844 -7.651 1.00 90.69 236 PHE A C 1
ATOM 1858 O O . PHE A 1 236 ? 11.366 7.086 -8.349 1.00 90.69 236 PHE A O 1
ATOM 1865 N N . GLU A 1 237 ? 11.129 9.056 -7.313 1.00 85.81 237 GLU A N 1
ATOM 1866 C CA . GLU A 1 237 ? 12.384 9.607 -7.834 1.00 85.81 237 GLU A CA 1
ATOM 1867 C C . GLU A 1 237 ? 13.611 8.803 -7.387 1.00 85.81 237 GLU A C 1
ATOM 1869 O O . GLU A 1 237 ? 14.606 8.737 -8.100 1.00 85.81 237 GLU A O 1
ATOM 1874 N N . THR A 1 238 ? 13.573 8.199 -6.196 1.00 88.06 238 THR A N 1
ATOM 1875 C CA . THR A 1 238 ? 14.717 7.473 -5.634 1.00 88.06 238 THR A CA 1
ATOM 1876 C C . THR A 1 238 ? 14.281 6.253 -4.820 1.00 88.06 238 THR A C 1
ATOM 1878 O O . THR A 1 238 ? 13.203 6.284 -4.210 1.00 88.06 238 THR A O 1
ATOM 1881 N N . PRO A 1 239 ? 15.129 5.206 -4.715 1.00 91.94 239 PRO A N 1
ATOM 1882 C CA . PRO A 1 239 ? 14.877 4.062 -3.835 1.00 91.94 239 PRO A CA 1
ATOM 1883 C C . PRO A 1 239 ? 14.566 4.477 -2.392 1.00 91.94 239 PRO A C 1
ATOM 1885 O O . PRO A 1 239 ? 13.637 3.957 -1.776 1.00 91.94 239 PRO A O 1
ATOM 1888 N N . THR A 1 240 ? 15.283 5.476 -1.868 1.00 93.25 240 THR A N 1
ATOM 1889 C CA .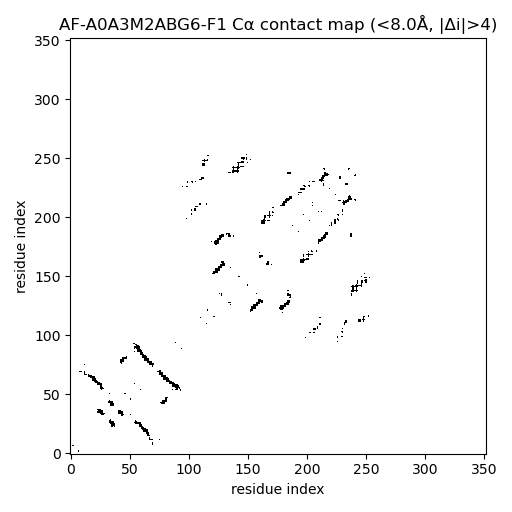 THR A 1 240 ? 15.051 6.026 -0.525 1.00 93.25 240 THR A CA 1
ATOM 1890 C C . THR A 1 240 ? 13.639 6.587 -0.370 1.00 93.25 240 THR A C 1
ATOM 1892 O O . THR A 1 240 ? 12.993 6.331 0.645 1.00 93.25 240 THR A O 1
ATOM 1895 N N . MET A 1 241 ? 13.137 7.340 -1.356 1.00 94.31 241 MET A N 1
ATOM 1896 C CA . MET A 1 241 ? 11.783 7.906 -1.306 1.00 94.31 241 MET A CA 1
ATOM 1897 C C . MET A 1 241 ? 10.705 6.828 -1.342 1.00 94.31 241 MET A C 1
ATOM 1899 O O . MET A 1 241 ? 9.747 6.928 -0.578 1.00 94.31 241 MET A O 1
ATOM 1903 N N . ALA A 1 242 ? 10.886 5.786 -2.156 1.00 95.69 242 ALA A N 1
ATOM 1904 C CA . ALA A 1 242 ? 9.975 4.644 -2.175 1.00 95.69 242 ALA A CA 1
ATOM 1905 C C . ALA A 1 242 ? 9.932 3.934 -0.812 1.00 95.69 242 ALA A C 1
ATOM 1907 O O . ALA A 1 242 ? 8.854 3.691 -0.270 1.00 95.69 242 ALA A O 1
ATOM 1908 N N . GLY A 1 243 ? 11.098 3.692 -0.201 1.00 97.06 243 GLY A N 1
ATOM 1909 C CA . GLY A 1 243 ? 11.182 3.108 1.139 1.00 97.06 243 GLY A CA 1
ATOM 1910 C C . GLY A 1 243 ? 10.515 3.978 2.210 1.00 97.06 243 GLY A C 1
ATOM 1911 O O . GLY A 1 243 ? 9.761 3.476 3.043 1.00 97.06 243 GLY A O 1
ATOM 1912 N N . VAL A 1 244 ? 10.735 5.298 2.173 1.00 98.12 244 VAL A N 1
ATOM 1913 C CA . VAL A 1 244 ? 10.069 6.255 3.076 1.00 98.12 244 VAL A CA 1
ATOM 1914 C C . VAL A 1 244 ? 8.552 6.223 2.891 1.00 98.12 244 VAL A C 1
ATOM 1916 O O . VAL A 1 244 ? 7.826 6.227 3.883 1.00 98.12 244 VAL A O 1
ATOM 1919 N N . ALA A 1 245 ? 8.062 6.196 1.653 1.00 98.25 245 ALA A N 1
ATOM 1920 C CA . ALA A 1 245 ? 6.633 6.164 1.365 1.00 98.25 245 ALA A CA 1
ATOM 1921 C C . ALA A 1 245 ? 5.974 4.884 1.910 1.00 98.25 245 ALA A C 1
ATOM 1923 O O . ALA A 1 245 ? 4.998 4.984 2.655 1.00 98.25 245 ALA A O 1
ATOM 1924 N N . LEU A 1 246 ? 6.581 3.713 1.677 1.00 98.38 246 LEU A N 1
ATOM 1925 C CA . LEU A 1 246 ? 6.127 2.446 2.262 1.00 98.38 246 LEU A CA 1
ATOM 1926 C C . LEU A 1 246 ? 6.121 2.500 3.797 1.00 98.38 246 LEU A C 1
ATOM 1928 O O . LEU A 1 246 ? 5.145 2.119 4.441 1.00 98.38 246 LEU A O 1
ATOM 1932 N N . GLY A 1 247 ? 7.194 3.021 4.400 1.00 98.06 247 GLY A N 1
ATOM 1933 C CA . GLY A 1 247 ? 7.298 3.144 5.854 1.00 98.06 247 GLY A CA 1
ATOM 1934 C C . GLY A 1 247 ? 6.223 4.057 6.453 1.00 98.06 247 GLY A C 1
ATOM 1935 O O . GLY A 1 247 ? 5.674 3.741 7.509 1.00 98.06 247 GLY A O 1
ATOM 1936 N N . LYS A 1 248 ? 5.873 5.163 5.776 1.00 98.19 248 LYS A N 1
ATOM 1937 C CA . LYS A 1 248 ? 4.765 6.044 6.188 1.00 98.19 248 LYS A CA 1
ATOM 1938 C C . LYS A 1 248 ? 3.419 5.336 6.100 1.00 98.19 248 LYS A C 1
ATOM 1940 O O . LYS A 1 248 ? 2.627 5.479 7.029 1.00 98.19 248 LYS A O 1
ATOM 1945 N N . ALA A 1 249 ? 3.169 4.607 5.013 1.00 97.94 249 ALA A N 1
ATOM 1946 C CA . ALA A 1 249 ? 1.923 3.876 4.811 1.00 97.94 249 ALA A CA 1
ATOM 1947 C C . ALA A 1 249 ? 1.706 2.847 5.929 1.00 97.94 249 ALA A C 1
ATOM 1949 O O . ALA A 1 249 ? 0.678 2.867 6.603 1.00 97.94 249 ALA A O 1
ATOM 1950 N N . VAL A 1 250 ? 2.725 2.034 6.216 1.00 97.75 250 VAL A N 1
ATOM 1951 C CA . VAL A 1 250 ? 2.689 1.027 7.288 1.00 97.75 250 VAL A CA 1
ATOM 1952 C C . VAL A 1 250 ? 2.490 1.672 8.658 1.00 97.75 250 VAL A C 1
ATOM 1954 O O . VAL A 1 250 ? 1.592 1.278 9.400 1.00 97.75 250 VAL A O 1
ATOM 1957 N N . LEU A 1 251 ? 3.274 2.704 8.989 1.00 97.00 251 LEU A N 1
ATOM 1958 C CA . LEU A 1 251 ? 3.145 3.416 10.263 1.00 97.00 251 LEU A CA 1
ATOM 1959 C C . LEU A 1 251 ? 1.742 4.008 10.446 1.00 97.00 251 LEU A C 1
ATOM 1961 O O . LEU A 1 251 ? 1.179 3.958 11.540 1.00 97.00 251 LEU A O 1
ATOM 1965 N N . ARG A 1 252 ? 1.186 4.598 9.383 1.00 96.06 252 ARG A N 1
ATOM 1966 C CA . ARG A 1 252 ? -0.163 5.165 9.390 1.00 96.06 252 ARG A CA 1
ATOM 1967 C C . ARG A 1 252 ? -1.200 4.074 9.632 1.00 96.06 252 ARG A C 1
ATOM 1969 O O . ARG A 1 252 ? -2.041 4.255 10.505 1.00 96.06 252 ARG A O 1
ATOM 1976 N N . HIS A 1 253 ? -1.123 2.967 8.899 1.00 95.94 253 HIS A N 1
ATOM 1977 C CA . HIS A 1 253 ? -2.078 1.871 9.013 1.00 95.94 253 HIS A CA 1
ATOM 1978 C C . HIS A 1 253 ? -2.093 1.266 10.423 1.00 95.94 253 HIS A C 1
ATOM 1980 O O . HIS A 1 253 ? -3.156 1.158 11.029 1.00 95.94 253 HIS A O 1
ATOM 1986 N N . VAL A 1 254 ? -0.917 0.967 10.991 1.00 95.25 254 VAL A N 1
ATOM 1987 C CA . VAL A 1 254 ? -0.810 0.428 12.359 1.00 95.25 254 VAL A CA 1
ATOM 1988 C C . VAL A 1 254 ? -1.429 1.387 13.376 1.00 95.25 254 VAL A C 1
ATOM 1990 O O . VAL A 1 254 ? -2.260 0.976 14.180 1.00 95.25 254 VAL A O 1
ATOM 1993 N N . LYS A 1 255 ? -1.102 2.682 13.302 1.00 94.31 255 LYS A N 1
ATOM 1994 C CA . LYS A 1 255 ? -1.669 3.687 14.215 1.00 94.31 255 LYS A CA 1
ATOM 1995 C C . LYS A 1 255 ? -3.179 3.838 14.073 1.00 94.31 255 LYS A C 1
ATOM 1997 O O . LYS A 1 255 ? -3.866 4.031 15.071 1.00 94.31 255 LYS A O 1
ATOM 2002 N N . LEU A 1 256 ? -3.705 3.773 12.850 1.00 94.25 256 LEU A N 1
ATOM 2003 C CA . LEU A 1 256 ? -5.150 3.804 12.626 1.00 94.25 256 LEU A CA 1
ATOM 2004 C C . LEU A 1 256 ? -5.821 2.588 13.273 1.00 94.25 256 LEU A C 1
ATOM 2006 O O . LEU A 1 256 ? -6.789 2.765 14.007 1.00 94.25 256 LEU A O 1
ATOM 2010 N N . LYS A 1 257 ? -5.253 1.389 13.105 1.00 93.12 257 LYS A N 1
ATOM 2011 C CA . LYS A 1 257 ? -5.749 0.164 13.750 1.00 93.12 257 LYS A CA 1
ATOM 2012 C C . LYS A 1 257 ? -5.704 0.234 15.276 1.00 93.12 257 LYS A C 1
ATOM 2014 O O . LYS A 1 257 ? -6.648 -0.195 15.932 1.00 93.12 257 LYS A O 1
ATOM 2019 N N . GLU A 1 258 ? -4.654 0.811 15.858 1.00 93.31 258 GLU A N 1
ATOM 2020 C CA . GLU A 1 258 ? -4.576 1.042 17.307 1.00 93.31 258 GLU A CA 1
ATOM 2021 C C . GLU A 1 258 ? -5.701 1.962 17.801 1.00 93.31 258 GLU A C 1
ATOM 2023 O O . GLU A 1 258 ? -6.350 1.664 18.805 1.00 93.31 258 GLU A O 1
ATOM 2028 N N . VAL A 1 259 ? -5.972 3.055 17.081 1.00 95.25 259 VAL A N 1
ATOM 2029 C CA . VAL A 1 259 ? -7.062 3.981 17.421 1.00 95.25 259 VAL A CA 1
ATOM 2030 C C . VAL A 1 259 ? -8.428 3.305 17.282 1.00 95.25 259 VAL A C 1
ATOM 2032 O O . VAL A 1 259 ? -9.252 3.441 18.185 1.00 95.25 259 VAL A O 1
ATOM 2035 N N . GLU A 1 260 ? -8.663 2.553 16.204 1.00 94.38 260 GLU A N 1
ATOM 2036 C CA . GLU A 1 260 ? -9.898 1.781 15.996 1.00 94.38 260 GLU A CA 1
ATOM 2037 C C . GLU A 1 260 ? -10.133 0.778 17.137 1.00 94.38 260 GLU A C 1
ATOM 2039 O O . GLU A 1 260 ? -11.230 0.712 17.695 1.00 94.38 260 GLU A O 1
ATOM 2044 N N . ASN A 1 261 ? -9.089 0.054 17.549 1.00 94.00 261 ASN A N 1
ATOM 2045 C CA . ASN A 1 261 ? -9.162 -0.907 18.649 1.00 94.00 261 ASN A CA 1
ATOM 2046 C C . ASN A 1 261 ? -9.473 -0.227 19.991 1.00 94.00 261 ASN A C 1
ATOM 2048 O O . ASN A 1 261 ? -10.318 -0.708 20.749 1.00 94.00 261 ASN A O 1
ATOM 2052 N N . LEU A 1 262 ? -8.835 0.912 20.283 1.00 95.44 262 LEU A N 1
ATOM 2053 C CA . LEU A 1 262 ? -9.113 1.688 21.497 1.00 95.44 262 LEU A CA 1
ATOM 2054 C C . LEU A 1 262 ? -10.542 2.243 21.503 1.00 95.44 262 LEU A C 1
ATOM 2056 O O . LEU A 1 262 ? -11.204 2.232 22.540 1.00 95.44 262 LEU A O 1
ATOM 2060 N N . GLN A 1 263 ? -11.045 2.700 20.355 1.00 95.25 263 GLN A N 1
ATOM 2061 C CA . GLN A 1 263 ? -12.429 3.156 20.226 1.00 95.25 263 GLN A CA 1
ATOM 2062 C C . GLN A 1 263 ? -13.425 2.018 20.457 1.00 95.25 263 GLN A C 1
ATOM 2064 O O . GLN A 1 263 ? -14.411 2.216 21.169 1.00 95.25 263 GLN A O 1
ATOM 2069 N N . ALA A 1 264 ? -13.161 0.829 19.909 1.00 95.25 264 ALA A N 1
ATOM 2070 C CA . ALA A 1 264 ? -13.990 -0.348 20.140 1.00 95.25 264 ALA A CA 1
ATOM 2071 C C . ALA A 1 264 ? -14.034 -0.727 21.630 1.00 95.25 264 ALA A C 1
ATOM 2073 O O . ALA A 1 264 ? -15.117 -0.969 22.165 1.00 95.25 264 ALA A O 1
ATOM 2074 N N . LEU A 1 265 ? -12.888 -0.695 22.320 1.00 96.25 265 LEU A N 1
ATOM 2075 C CA . LEU A 1 265 ? -12.810 -0.964 23.758 1.00 96.25 265 LEU A CA 1
ATOM 2076 C C . LEU A 1 265 ? -13.610 0.059 24.579 1.00 96.25 265 LEU A C 1
ATOM 2078 O O . LEU A 1 265 ? -14.418 -0.321 25.423 1.00 96.25 265 LEU A O 1
ATOM 2082 N N . LEU A 1 266 ? -13.452 1.354 24.287 1.00 96.38 266 LEU A N 1
ATOM 2083 C CA . LEU A 1 266 ? -14.203 2.419 24.963 1.00 96.38 266 LEU A CA 1
ATOM 2084 C C . LEU A 1 266 ? -15.716 2.294 24.745 1.00 96.38 266 LEU A C 1
ATOM 2086 O O . LEU A 1 266 ? -16.500 2.601 25.643 1.00 96.38 266 LEU A O 1
ATOM 2090 N N . LEU A 1 267 ? -16.151 1.863 23.558 1.00 96.44 267 LEU A N 1
ATOM 2091 C CA . LEU A 1 267 ? -17.567 1.619 23.279 1.00 96.44 267 LEU A CA 1
ATOM 2092 C C . LEU A 1 267 ? -18.117 0.453 24.108 1.00 96.44 267 LEU A C 1
ATOM 2094 O O . LEU A 1 267 ? -19.227 0.570 24.630 1.00 96.44 267 LEU A O 1
ATOM 2098 N N . MET A 1 268 ? -17.344 -0.626 24.272 1.00 95.81 268 MET A N 1
ATOM 2099 C CA . MET A 1 268 ? -17.717 -1.745 25.145 1.00 95.81 268 MET A CA 1
ATOM 2100 C C . MET A 1 268 ? -17.840 -1.298 26.606 1.00 95.81 268 MET A C 1
ATOM 2102 O O . MET A 1 268 ? -18.893 -1.490 27.206 1.00 95.81 268 MET A O 1
ATOM 2106 N N . GLU A 1 269 ? -16.842 -0.591 27.147 1.00 96.19 269 GLU A N 1
ATOM 2107 C CA . GLU A 1 269 ? -16.888 -0.092 28.532 1.00 96.19 269 GLU A CA 1
ATOM 2108 C C . GLU A 1 269 ? -18.078 0.845 28.789 1.00 96.19 269 GLU A C 1
ATOM 2110 O O . GLU A 1 269 ? -18.693 0.816 29.859 1.00 96.19 269 GLU A O 1
ATOM 2115 N N . ARG A 1 270 ? -18.428 1.696 27.813 1.00 96.44 270 ARG A N 1
ATOM 2116 C CA . ARG A 1 270 ? -19.603 2.574 27.927 1.00 96.44 270 ARG A CA 1
ATOM 2117 C C . ARG A 1 270 ? -20.895 1.775 28.015 1.00 96.44 270 ARG A C 1
ATOM 2119 O O . ARG A 1 270 ? -21.753 2.143 28.816 1.00 96.44 270 ARG A O 1
ATOM 2126 N N . LYS A 1 271 ? -21.015 0.708 27.226 1.00 96.25 271 LYS A N 1
ATOM 2127 C CA . LYS A 1 271 ? -22.185 -0.168 27.237 1.00 96.25 271 LYS A CA 1
ATOM 2128 C C . LYS A 1 271 ? -22.308 -0.912 28.569 1.00 96.25 271 LYS A C 1
ATOM 2130 O O . LYS A 1 271 ? -23.364 -0.852 29.190 1.00 96.25 271 LYS A O 1
ATOM 2135 N N . ASP A 1 272 ? -21.219 -1.499 29.060 1.00 96.44 272 ASP A N 1
ATOM 2136 C CA . ASP A 1 272 ? -21.202 -2.207 30.348 1.00 96.44 272 ASP A CA 1
ATOM 2137 C C . ASP A 1 272 ? -21.585 -1.275 31.509 1.00 96.44 272 ASP A C 1
ATOM 2139 O O . ASP A 1 272 ? -22.351 -1.634 32.407 1.00 96.44 272 ASP A O 1
ATOM 2143 N N . LYS A 1 273 ? -21.095 -0.029 31.477 1.00 97.00 273 LYS A N 1
ATOM 2144 C CA . LYS A 1 273 ? -21.451 0.990 32.470 1.00 97.00 273 LYS A CA 1
ATOM 2145 C C . LYS A 1 273 ? -22.935 1.358 32.422 1.00 97.00 273 LYS A C 1
ATOM 2147 O O . LYS A 1 273 ? -23.529 1.594 33.473 1.00 97.00 273 LYS A O 1
ATOM 2152 N N . GLU A 1 274 ? -23.518 1.454 31.232 1.00 97.38 274 GLU A N 1
ATOM 2153 C CA . GLU A 1 274 ? -24.942 1.749 31.057 1.00 97.38 274 GLU A CA 1
ATOM 2154 C C . GLU A 1 274 ? -25.816 0.610 31.598 1.00 97.38 274 GLU A C 1
ATOM 2156 O O . GLU A 1 274 ? -26.762 0.860 32.346 1.00 97.38 274 GLU A O 1
ATOM 2161 N N . GLU A 1 275 ? -25.447 -0.641 31.316 1.00 97.06 275 GLU A N 1
ATOM 2162 C CA . GLU A 1 275 ? -26.120 -1.823 31.861 1.00 97.06 275 GLU A CA 1
ATOM 2163 C C . GLU A 1 275 ? -26.049 -1.857 33.397 1.00 97.06 275 GLU A C 1
ATOM 2165 O O . GLU A 1 275 ? -27.067 -2.062 34.064 1.00 97.06 275 GLU A O 1
ATOM 2170 N N . LEU A 1 276 ? -24.880 -1.559 33.977 1.00 97.00 276 LEU A N 1
ATOM 2171 C CA . LEU A 1 276 ? -24.714 -1.485 35.429 1.00 97.00 276 LEU A CA 1
ATOM 2172 C C . LEU A 1 276 ? -25.547 -0.356 36.054 1.00 97.00 276 LEU A C 1
ATOM 2174 O O . LEU A 1 276 ? -26.117 -0.532 37.132 1.00 97.00 276 LEU A O 1
ATOM 2178 N N . LEU A 1 277 ? -25.636 0.800 35.389 1.00 97.19 277 LEU A N 1
ATOM 2179 C CA . LEU A 1 277 ? -26.435 1.929 35.864 1.00 97.19 277 LEU A CA 1
ATOM 2180 C C . LEU A 1 277 ? -27.932 1.597 35.854 1.00 97.19 277 LEU A C 1
ATOM 2182 O O . LEU A 1 277 ? -28.640 1.925 36.806 1.00 97.19 277 LEU A O 1
ATOM 2186 N N . ASN A 1 278 ? -28.403 0.905 34.817 1.00 96.62 278 ASN A N 1
ATOM 2187 C CA . ASN A 1 278 ? -29.784 0.439 34.737 1.00 96.62 278 ASN A CA 1
ATOM 2188 C C . ASN A 1 278 ? -30.094 -0.574 35.846 1.00 96.62 278 ASN A C 1
ATOM 2190 O O . ASN A 1 278 ? -31.081 -0.409 36.563 1.00 96.62 278 ASN A O 1
ATOM 2194 N N . ALA A 1 279 ? -29.210 -1.550 36.071 1.00 96.75 279 ALA A N 1
ATOM 2195 C CA . ALA A 1 279 ? -29.353 -2.505 37.169 1.00 96.75 279 ALA A CA 1
ATOM 2196 C C . ALA A 1 279 ? -29.357 -1.818 38.550 1.00 96.75 279 ALA A C 1
ATOM 2198 O O . ALA A 1 279 ? -30.145 -2.181 39.428 1.00 96.75 279 ALA A O 1
ATOM 2199 N N . LEU A 1 280 ? -28.516 -0.794 38.745 1.00 96.94 280 LEU A N 1
ATOM 2200 C CA . LEU A 1 280 ? -28.490 -0.005 39.978 1.00 96.94 280 LEU A CA 1
ATOM 2201 C C . LEU A 1 280 ? -29.811 0.743 40.196 1.00 96.94 280 LEU A C 1
ATOM 2203 O O . LEU A 1 280 ? -30.344 0.717 41.306 1.00 96.94 280 LEU A O 1
ATOM 2207 N N . ASN A 1 281 ? -30.356 1.369 39.151 1.00 96.50 281 ASN A N 1
ATOM 2208 C CA . ASN A 1 281 ? -31.642 2.062 39.218 1.00 96.50 281 ASN A CA 1
ATOM 2209 C C . ASN A 1 281 ? -32.783 1.097 39.577 1.00 96.50 281 ASN A C 1
ATOM 2211 O O . ASN A 1 281 ? -33.586 1.398 40.461 1.00 96.50 281 ASN A O 1
ATOM 2215 N N . GLU A 1 282 ? -32.833 -0.090 38.964 1.00 96.81 282 GLU A N 1
ATOM 2216 C CA . GLU A 1 282 ? -33.821 -1.118 39.320 1.00 96.81 282 GLU A CA 1
ATOM 2217 C C . GLU A 1 282 ? -33.699 -1.561 40.782 1.00 96.81 282 GLU A C 1
ATOM 2219 O O . GLU A 1 282 ? -34.702 -1.735 41.479 1.00 96.81 282 GLU A O 1
ATOM 2224 N N . MET A 1 283 ? -32.470 -1.738 41.270 1.00 96.31 283 MET A N 1
ATOM 2225 C CA . MET A 1 283 ? -32.221 -2.126 42.655 1.00 96.31 283 MET A CA 1
ATOM 2226 C C . MET A 1 283 ? -32.629 -1.026 43.643 1.00 96.31 283 MET A C 1
ATOM 2228 O O . MET A 1 283 ? -33.181 -1.337 44.698 1.00 96.31 283 MET A O 1
ATOM 2232 N N . GLN A 1 284 ? -32.420 0.249 43.300 1.00 96.06 284 GLN A N 1
ATOM 2233 C CA . GLN A 1 284 ? -32.876 1.384 44.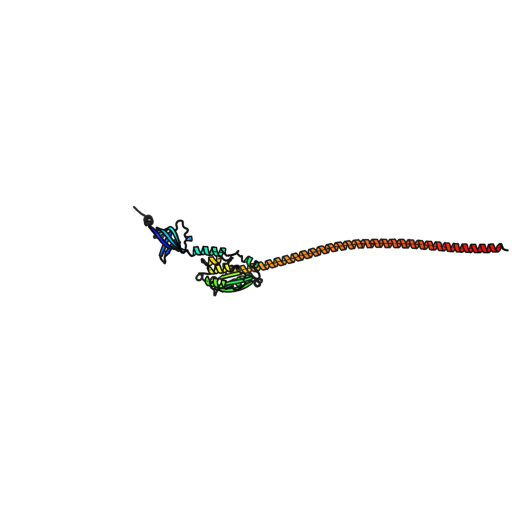108 1.00 96.06 284 GLN A CA 1
ATOM 2234 C C . GLN A 1 284 ? -34.403 1.448 44.209 1.00 96.06 284 GLN A C 1
ATOM 2236 O O . GLN A 1 284 ? -34.926 1.695 45.295 1.00 96.06 284 GLN A O 1
ATOM 2241 N N . ILE A 1 285 ? -35.118 1.180 43.110 1.00 96.38 285 ILE A N 1
ATOM 2242 C CA . ILE A 1 285 ? -36.587 1.110 43.122 1.00 96.38 285 ILE A CA 1
ATOM 2243 C C . ILE A 1 285 ? -37.048 -0.007 44.067 1.00 96.38 285 ILE A C 1
ATOM 2245 O O . ILE A 1 285 ? -37.823 0.254 44.985 1.00 96.38 285 ILE A O 1
ATOM 2249 N N . LYS A 1 286 ? -36.498 -1.220 43.919 1.00 95.81 286 LYS A N 1
ATOM 2250 C CA . LYS A 1 286 ? -36.836 -2.367 44.783 1.00 95.81 286 LYS A CA 1
ATOM 2251 C C . LYS A 1 286 ? -36.530 -2.108 46.258 1.00 95.81 286 LYS A C 1
ATOM 2253 O O . LYS A 1 286 ? -37.282 -2.538 47.130 1.00 95.81 286 LYS A O 1
ATOM 2258 N N . LEU A 1 287 ? -35.426 -1.418 46.554 1.00 96.19 287 LEU A N 1
ATOM 2259 C CA . LEU A 1 287 ? -35.075 -1.052 47.925 1.00 96.19 287 LEU A CA 1
ATOM 2260 C C . LEU A 1 287 ? -36.121 -0.109 48.525 1.00 96.19 287 LEU A C 1
ATOM 2262 O O . LEU A 1 287 ? -36.575 -0.346 49.642 1.00 96.19 287 LEU A O 1
ATOM 2266 N N . LYS A 1 288 ? -36.543 0.910 47.770 1.00 96.06 288 LYS A N 1
ATOM 2267 C CA . LYS A 1 288 ? -37.567 1.859 48.211 1.00 96.06 288 LYS A CA 1
ATOM 2268 C C . LYS A 1 288 ? -38.909 1.167 48.474 1.00 96.06 288 LYS A C 1
ATOM 2270 O O . LYS A 1 288 ? -39.516 1.389 49.517 1.00 96.06 288 LYS A O 1
ATOM 2275 N N . GLU A 1 289 ? -39.331 0.272 47.582 1.00 95.81 289 GLU A N 1
ATOM 2276 C CA . GLU A 1 289 ? -40.542 -0.541 47.771 1.00 95.81 289 GLU A CA 1
ATOM 2277 C C . GLU A 1 289 ? -40.455 -1.4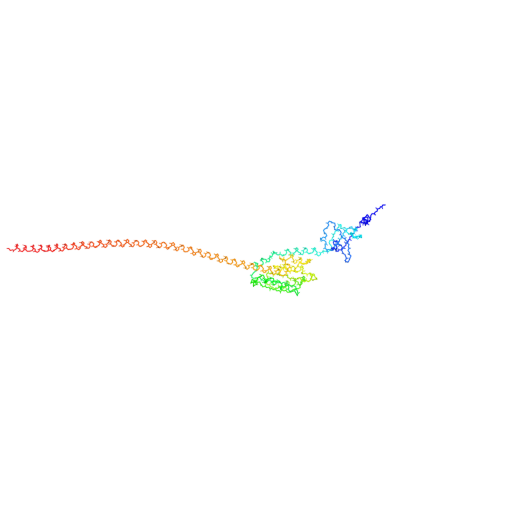15 49.035 1.00 95.81 289 GLU A C 1
ATOM 2279 O O . GLU A 1 289 ? -41.412 -1.516 49.807 1.00 95.81 289 GLU A O 1
ATOM 2284 N N . ALA A 1 290 ? -39.291 -2.019 49.295 1.00 95.56 290 ALA A N 1
ATOM 2285 C CA . ALA A 1 290 ? -39.067 -2.821 50.495 1.00 95.56 290 ALA A CA 1
ATOM 2286 C C . ALA A 1 290 ? -39.093 -1.976 51.783 1.00 95.56 290 ALA A C 1
ATOM 2288 O O . ALA A 1 290 ? -39.594 -2.438 52.813 1.00 95.56 290 ALA A O 1
ATOM 2289 N N . GLU A 1 291 ? -38.573 -0.747 51.745 1.00 95.88 291 GLU A N 1
ATOM 2290 C CA . GLU A 1 291 ? -38.630 0.200 52.864 1.00 95.88 291 GLU A CA 1
ATOM 2291 C C . GLU A 1 291 ? -40.069 0.634 53.174 1.00 95.88 291 GLU A C 1
ATOM 2293 O O . GLU A 1 291 ? -40.470 0.623 54.342 1.00 95.88 291 GLU A O 1
ATOM 2298 N N . GLU A 1 292 ? -40.867 0.939 52.147 1.00 95.56 292 GLU A N 1
ATOM 2299 C CA . GLU A 1 292 ? -42.288 1.286 52.284 1.00 95.56 292 GLU A CA 1
ATOM 2300 C C . GLU A 1 292 ? -43.094 0.122 52.884 1.00 95.56 292 GLU A C 1
ATOM 2302 O O . GLU A 1 292 ? -43.824 0.301 53.866 1.00 95.56 292 GLU A O 1
ATOM 2307 N N . LEU A 1 293 ? -42.887 -1.100 52.380 1.00 95.62 293 LEU A N 1
ATOM 2308 C CA . LEU A 1 293 ? -43.519 -2.302 52.927 1.00 95.62 293 LEU A CA 1
ATOM 2309 C C . LEU A 1 293 ? -43.121 -2.538 54.391 1.00 95.62 293 LEU A C 1
ATOM 2311 O O . LEU A 1 293 ? -43.956 -2.886 55.231 1.00 95.62 293 LEU A O 1
ATOM 2315 N N . ARG A 1 294 ? -41.844 -2.331 54.725 1.00 95.19 294 ARG A N 1
ATOM 2316 C CA . ARG A 1 294 ? -41.348 -2.477 56.096 1.00 95.19 294 ARG A CA 1
ATOM 2317 C C . ARG A 1 294 ? -41.993 -1.462 57.039 1.00 95.19 294 ARG A C 1
ATOM 2319 O O . ARG A 1 294 ? -42.321 -1.828 58.168 1.00 95.19 294 ARG A O 1
ATOM 2326 N N . ALA A 1 295 ? -42.194 -0.221 56.597 1.00 94.88 295 ALA A N 1
ATOM 2327 C CA . ALA A 1 295 ? -42.884 0.800 57.382 1.00 94.88 295 ALA A CA 1
ATOM 2328 C C . ALA A 1 295 ? -44.346 0.409 57.660 1.00 94.88 295 ALA A C 1
ATOM 2330 O O . ALA A 1 295 ? -44.786 0.475 58.809 1.00 94.88 295 ALA A O 1
ATOM 2331 N N . MET A 1 296 ? -45.065 -0.087 56.646 1.00 95.50 296 MET A N 1
ATOM 2332 C CA . MET A 1 296 ? -46.433 -0.595 56.807 1.00 95.50 296 MET A CA 1
ATOM 2333 C C . MET A 1 296 ? -46.515 -1.749 57.814 1.00 95.50 296 MET A C 1
ATOM 2335 O O . MET A 1 296 ? -47.365 -1.733 58.702 1.00 95.50 296 MET A O 1
ATOM 2339 N N . LEU A 1 297 ? -45.605 -2.725 57.722 1.00 95.44 297 LEU A N 1
ATOM 2340 C CA . LEU A 1 297 ? -45.562 -3.868 58.642 1.00 95.44 297 LEU A CA 1
ATOM 2341 C C . LEU A 1 297 ? -45.296 -3.446 60.093 1.00 95.44 297 LEU A C 1
ATOM 2343 O O . LEU A 1 297 ? -45.841 -4.039 61.025 1.00 95.44 297 LEU A O 1
ATOM 2347 N N . ILE A 1 298 ? -44.455 -2.428 60.304 1.00 95.75 298 ILE A N 1
ATOM 2348 C CA . ILE A 1 298 ? -44.207 -1.869 61.639 1.00 95.75 298 ILE A CA 1
ATOM 2349 C C . ILE A 1 298 ? -45.489 -1.252 62.206 1.00 95.75 298 ILE A C 1
ATOM 2351 O O . ILE A 1 298 ? -45.790 -1.461 63.383 1.00 95.75 298 ILE A O 1
ATOM 2355 N N . GLU A 1 299 ? -46.250 -0.525 61.391 1.00 95.00 299 GLU A N 1
ATOM 2356 C CA . GLU A 1 299 ? -47.482 0.124 61.838 1.00 95.00 299 GLU A CA 1
ATOM 2357 C C . GLU A 1 299 ? -48.601 -0.889 62.118 1.00 95.00 299 GLU A C 1
ATOM 2359 O O . GLU A 1 299 ? -49.223 -0.842 63.179 1.00 95.00 299 GLU A O 1
ATOM 2364 N N . GLU A 1 300 ? -48.771 -1.897 61.257 1.00 95.75 300 GLU A N 1
ATOM 2365 C CA . GLU A 1 300 ? -49.707 -3.003 61.496 1.00 95.75 300 GLU A CA 1
ATOM 2366 C C . GLU A 1 300 ? -49.366 -3.755 62.794 1.00 95.75 300 GLU A C 1
ATOM 2368 O O . GLU A 1 300 ? -50.242 -4.091 63.599 1.00 95.75 300 GLU A O 1
ATOM 2373 N N . ARG A 1 301 ? -48.070 -3.994 63.044 1.00 95.62 301 ARG A N 1
ATOM 2374 C CA . ARG A 1 301 ? -47.610 -4.612 64.290 1.00 95.62 301 ARG A CA 1
ATOM 2375 C C . ARG A 1 301 ? -47.964 -3.752 65.505 1.00 95.62 301 ARG A C 1
ATOM 2377 O O . ARG A 1 301 ? -48.436 -4.299 66.501 1.00 95.62 301 ARG A O 1
ATOM 2384 N N . ARG A 1 302 ? -47.763 -2.432 65.438 1.00 94.88 302 ARG A N 1
ATOM 2385 C CA . ARG A 1 302 ? -48.130 -1.505 66.525 1.00 94.88 302 ARG A CA 1
ATOM 2386 C C . ARG A 1 302 ? -49.626 -1.527 66.805 1.00 94.88 302 ARG A C 1
ATOM 2388 O O . ARG A 1 302 ? -50.025 -1.548 67.970 1.00 94.88 302 ARG A O 1
ATOM 2395 N N . GLU A 1 303 ? -50.448 -1.562 65.762 1.00 95.69 303 GLU A N 1
ATOM 2396 C CA . GLU A 1 303 ? -51.898 -1.631 65.904 1.00 95.69 303 GLU A CA 1
ATOM 2397 C C . GLU A 1 303 ? -52.343 -2.944 66.560 1.00 95.69 303 GLU A C 1
ATOM 2399 O O . GLU A 1 303 ? -53.118 -2.921 67.521 1.00 95.69 303 GLU A O 1
ATOM 2404 N N . LYS A 1 304 ? -51.777 -4.079 66.131 1.00 94.38 304 LYS A N 1
ATOM 2405 C CA . LYS A 1 304 ? -51.995 -5.382 66.779 1.00 94.38 304 LYS A CA 1
ATOM 2406 C C . LYS A 1 304 ? -51.573 -5.369 68.250 1.00 94.38 304 LYS A C 1
ATOM 2408 O O . LYS A 1 304 ? -52.314 -5.857 69.101 1.00 94.38 304 LYS A O 1
ATOM 2413 N N . GLU A 1 305 ? -50.422 -4.784 68.577 1.00 95.31 305 GLU A N 1
ATOM 2414 C CA . GLU A 1 305 ? -49.952 -4.647 69.963 1.00 95.31 305 GLU A CA 1
ATOM 2415 C C . GLU A 1 305 ? -50.857 -3.731 70.810 1.00 95.31 305 GLU A C 1
ATOM 2417 O O . GLU A 1 305 ? -50.994 -3.946 72.017 1.00 95.31 305 GLU A O 1
ATOM 2422 N N . ARG A 1 306 ? -51.490 -2.712 70.214 1.00 95.50 306 ARG A N 1
ATOM 2423 C CA . ARG A 1 306 ? -52.503 -1.881 70.886 1.00 95.50 306 ARG A CA 1
ATOM 2424 C C . ARG A 1 306 ? -53.778 -2.679 71.156 1.00 95.50 306 ARG A C 1
ATOM 2426 O O . ARG A 1 306 ? -54.210 -2.738 72.302 1.00 95.50 306 ARG A O 1
ATOM 2433 N N . MET A 1 307 ? -54.332 -3.341 70.138 1.00 95.00 307 MET A N 1
ATOM 2434 C CA . MET A 1 307 ? -55.538 -4.169 70.288 1.00 95.00 307 MET A CA 1
ATOM 2435 C C . MET A 1 307 ? -55.340 -5.281 71.323 1.00 95.00 307 MET A C 1
ATOM 2437 O O . MET A 1 307 ? -56.234 -5.554 72.122 1.00 95.00 307 MET A O 1
ATOM 2441 N N . LEU A 1 308 ? -54.156 -5.901 71.348 1.00 95.56 308 LEU A N 1
ATOM 2442 C CA . LEU A 1 308 ? -53.823 -6.919 72.340 1.00 95.56 308 LEU A CA 1
ATOM 2443 C C . LEU A 1 308 ? -53.850 -6.351 73.765 1.00 95.56 308 LEU A C 1
ATOM 2445 O O . LEU A 1 308 ? -54.403 -6.994 74.655 1.00 95.56 308 LEU A O 1
ATOM 2449 N N . ARG A 1 309 ? -53.302 -5.147 73.977 1.00 94.75 309 ARG A N 1
ATOM 2450 C CA . ARG A 1 309 ? -53.347 -4.455 75.276 1.00 94.75 309 ARG A CA 1
ATOM 2451 C C . ARG A 1 309 ? -54.778 -4.134 75.701 1.00 94.75 309 ARG A C 1
ATOM 2453 O O . ARG A 1 309 ? -55.167 -4.492 76.807 1.00 94.75 309 ARG A O 1
ATOM 2460 N N . GLU A 1 310 ? -55.584 -3.566 74.808 1.00 95.12 310 GLU A N 1
ATOM 2461 C CA . GLU A 1 310 ? -57.002 -3.285 75.082 1.00 95.12 310 GLU A CA 1
ATOM 2462 C C . GLU A 1 310 ? -57.786 -4.562 75.428 1.00 95.12 310 GLU A C 1
ATOM 2464 O O . GLU A 1 310 ? -58.633 -4.573 76.325 1.00 95.12 310 GLU A O 1
ATOM 2469 N N . MET A 1 311 ? -57.503 -5.670 74.736 1.00 94.81 311 MET A N 1
ATOM 2470 C CA . MET A 1 311 ? -58.132 -6.957 75.023 1.00 94.81 311 MET A CA 1
ATOM 2471 C C . MET A 1 311 ? -57.695 -7.509 76.385 1.00 94.81 311 MET A C 1
ATOM 2473 O O . MET A 1 311 ? -58.533 -8.013 77.133 1.00 94.81 311 MET A O 1
ATOM 2477 N N . GLN A 1 312 ? -56.412 -7.380 76.738 1.00 94.25 312 GLN A N 1
ATOM 2478 C CA . GLN A 1 312 ? -55.896 -7.761 78.056 1.00 94.25 312 GLN A CA 1
ATOM 2479 C C . GLN A 1 312 ? -56.549 -6.950 79.183 1.00 94.25 312 GLN A C 1
ATOM 2481 O O . GLN A 1 312 ? -56.944 -7.534 80.193 1.00 94.25 312 GLN A O 1
ATOM 2486 N N . GLU A 1 313 ? -56.731 -5.640 79.002 1.00 94.56 313 GLU A N 1
ATOM 2487 C CA . GLU A 1 313 ? -57.422 -4.775 79.967 1.00 94.56 313 GLU A CA 1
ATOM 2488 C C . GLU A 1 313 ? -58.888 -5.185 80.155 1.00 94.56 313 GLU A C 1
ATOM 2490 O O . GLU A 1 313 ? -59.344 -5.358 81.289 1.00 94.56 313 GLU A O 1
ATOM 2495 N N . LYS A 1 314 ? -59.619 -5.434 79.059 1.00 94.06 314 LYS A N 1
ATOM 2496 C CA . LYS A 1 314 ? -61.007 -5.926 79.120 1.00 94.06 314 LYS A CA 1
ATOM 2497 C C . LYS A 1 314 ? -61.111 -7.263 79.851 1.00 94.06 314 LYS A C 1
ATOM 2499 O O . LYS A 1 314 ? -61.987 -7.425 80.701 1.00 94.06 314 LYS A O 1
ATOM 2504 N N . ILE A 1 315 ? -60.218 -8.211 79.554 1.00 93.62 315 ILE A N 1
ATOM 2505 C CA . ILE A 1 315 ? -60.171 -9.507 80.245 1.00 93.62 315 ILE A CA 1
ATOM 2506 C C . ILE A 1 315 ? -59.921 -9.299 81.743 1.00 93.62 315 ILE A C 1
ATOM 2508 O O . ILE A 1 315 ? -60.623 -9.893 82.561 1.00 93.62 315 ILE A O 1
ATOM 2512 N N . ALA A 1 316 ? -58.965 -8.445 82.118 1.00 93.81 316 ALA A N 1
ATOM 2513 C CA . ALA A 1 316 ? -58.663 -8.161 83.519 1.00 93.81 316 ALA A CA 1
ATOM 2514 C C . ALA A 1 316 ? -59.877 -7.586 84.270 1.00 93.81 316 ALA A C 1
ATOM 2516 O O . ALA A 1 316 ? -60.167 -8.024 85.385 1.00 93.81 316 ALA A O 1
ATOM 2517 N N . MET A 1 317 ? -60.622 -6.675 83.637 1.00 93.44 317 MET A N 1
ATOM 2518 C CA . MET A 1 317 ? -61.873 -6.125 84.167 1.00 93.44 317 MET A CA 1
ATOM 2519 C C . MET A 1 317 ? -62.925 -7.212 84.417 1.00 93.44 317 MET A C 1
ATOM 2521 O O . MET A 1 317 ? -63.436 -7.328 85.528 1.00 93.44 317 MET A O 1
ATOM 2525 N N . VAL A 1 318 ? -63.205 -8.054 83.415 1.00 93.62 318 VAL A N 1
ATOM 2526 C CA . VAL A 1 318 ? -64.196 -9.140 83.535 1.00 93.62 318 VAL A CA 1
ATOM 2527 C C . VAL A 1 318 ? -63.787 -10.146 84.613 1.00 93.62 318 VAL A C 1
ATOM 2529 O O . VAL A 1 318 ? -64.622 -10.637 85.373 1.00 93.62 318 VAL A O 1
ATOM 2532 N N . VAL A 1 319 ? -62.492 -10.456 84.719 1.00 93.94 319 VAL A N 1
ATOM 2533 C CA . VAL A 1 319 ? -61.966 -11.327 85.779 1.00 93.94 319 VAL A CA 1
ATOM 2534 C C . VAL A 1 319 ? -62.164 -10.696 87.161 1.00 93.94 319 VAL A C 1
ATOM 2536 O O . VAL A 1 319 ? -62.527 -11.409 88.100 1.00 93.94 319 VAL A O 1
ATOM 2539 N N . ALA A 1 320 ? -61.945 -9.387 87.309 1.00 92.19 320 ALA A N 1
ATOM 2540 C C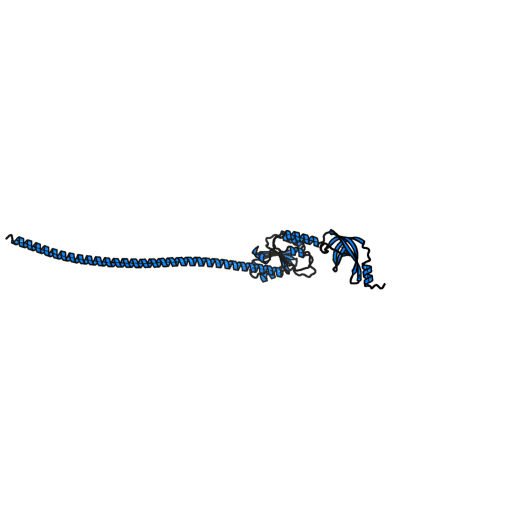A . ALA A 1 320 ? -62.176 -8.674 88.564 1.00 92.19 320 ALA A CA 1
ATOM 2541 C C . ALA A 1 320 ? -63.664 -8.668 88.954 1.00 92.19 320 ALA A C 1
ATOM 2543 O O . ALA A 1 320 ? -63.995 -9.030 90.083 1.00 92.19 320 ALA A O 1
ATOM 2544 N N . GLU A 1 321 ? -64.558 -8.368 88.011 1.00 93.00 321 GLU A N 1
ATOM 2545 C CA . GLU A 1 321 ? -66.010 -8.383 88.224 1.00 93.00 321 GLU A CA 1
ATOM 2546 C C . GLU A 1 321 ? -66.512 -9.783 88.616 1.00 93.00 321 GLU A C 1
ATOM 2548 O O . GLU A 1 321 ? -67.254 -9.948 89.587 1.00 93.00 321 GLU A O 1
ATOM 2553 N N . ASN A 1 322 ? -66.044 -10.832 87.930 1.00 90.25 322 ASN A N 1
ATOM 2554 C CA . ASN A 1 322 ? -66.389 -12.210 88.280 1.00 90.25 322 ASN A CA 1
ATOM 2555 C C . ASN A 1 322 ? -65.879 -12.606 89.673 1.00 90.25 322 ASN A C 1
ATOM 2557 O O . ASN A 1 322 ? -66.569 -13.348 90.379 1.00 90.25 322 ASN A O 1
ATOM 2561 N N . LYS A 1 323 ? -64.704 -12.115 90.096 1.00 91.56 323 LYS A N 1
ATOM 2562 C CA . LYS A 1 323 ? -64.194 -12.300 91.467 1.00 91.56 323 LYS A CA 1
ATOM 2563 C C . LYS A 1 323 ? -65.082 -11.615 92.506 1.00 91.56 323 LYS A C 1
ATOM 2565 O O . LYS A 1 323 ? -65.296 -12.181 93.577 1.00 91.56 323 LYS A O 1
ATOM 2570 N N . GLU A 1 324 ? -65.601 -10.425 92.218 1.00 90.81 324 GLU A N 1
ATOM 2571 C CA . GLU A 1 324 ? -66.546 -9.745 93.113 1.00 90.81 324 GLU A CA 1
ATOM 2572 C C . GLU A 1 324 ? -67.874 -10.502 93.201 1.00 90.81 324 GLU A C 1
ATOM 2574 O O . GLU A 1 324 ? -68.280 -10.887 94.299 1.00 90.81 324 GLU A O 1
ATOM 2579 N N . ARG A 1 325 ? -68.479 -10.856 92.059 1.00 89.94 325 ARG A N 1
ATOM 2580 C CA . ARG A 1 325 ? -69.716 -11.660 92.012 1.00 89.94 325 ARG A CA 1
ATOM 2581 C C . ARG A 1 325 ? -69.578 -12.997 92.736 1.00 89.94 325 ARG A C 1
ATOM 2583 O O . ARG A 1 325 ? -70.512 -13.446 93.397 1.00 89.94 325 ARG A O 1
ATOM 2590 N N . THR A 1 326 ? -68.425 -13.662 92.634 1.00 87.75 326 THR A N 1
ATOM 2591 C CA . THR A 1 326 ? -68.184 -14.909 93.382 1.00 87.75 326 THR A CA 1
ATOM 2592 C C . THR A 1 326 ? -68.084 -14.672 94.884 1.00 87.75 326 THR A C 1
ATOM 2594 O O . THR A 1 326 ? -68.643 -15.466 95.639 1.00 87.75 326 THR A O 1
ATOM 2597 N N . LYS A 1 327 ? -67.444 -13.586 95.343 1.00 90.00 327 LYS A N 1
ATOM 2598 C CA . LYS A 1 327 ? -67.433 -13.211 96.770 1.00 90.00 327 LYS A CA 1
ATOM 2599 C C . LYS A 1 327 ? -68.839 -12.922 97.297 1.00 90.00 327 LYS A C 1
ATOM 2601 O O . LYS A 1 327 ? -69.184 -13.410 98.375 1.00 90.00 327 LYS A O 1
ATOM 2606 N N . GLU A 1 328 ? -69.644 -12.165 96.554 1.00 87.88 328 GLU A N 1
ATOM 2607 C CA . GLU A 1 328 ? -71.035 -11.867 96.915 1.00 87.88 328 GLU A CA 1
ATOM 2608 C C . GLU A 1 328 ? -71.887 -13.134 96.991 1.00 87.88 328 GLU A C 1
ATOM 2610 O O . GLU A 1 328 ? -72.541 -13.371 98.007 1.00 87.88 328 GLU A O 1
ATOM 2615 N N 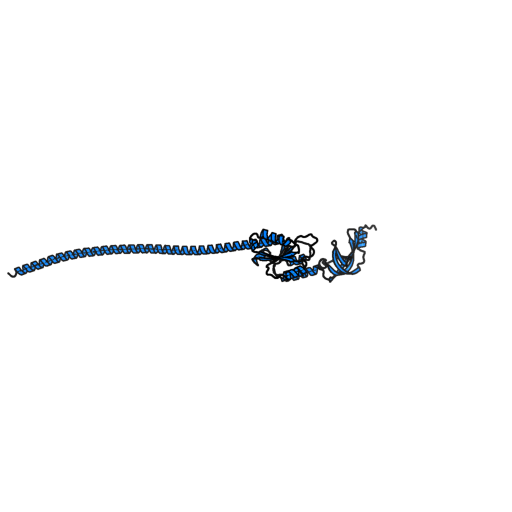. ASN A 1 329 ? -71.808 -14.007 95.982 1.00 86.06 329 ASN A N 1
ATOM 2616 C CA . ASN A 1 329 ? -72.489 -15.303 96.003 1.00 86.06 329 ASN A CA 1
ATOM 2617 C C . ASN A 1 329 ? -72.064 -16.162 97.201 1.00 86.06 329 ASN A C 1
ATOM 2619 O O . ASN A 1 329 ? -72.912 -16.791 97.832 1.00 86.06 329 ASN A O 1
ATOM 2623 N N . LEU A 1 330 ? -70.775 -16.167 97.561 1.00 87.12 330 LEU A N 1
ATOM 2624 C CA . LEU A 1 330 ? -70.290 -16.879 98.748 1.00 87.12 330 LEU A CA 1
ATOM 2625 C C . LEU A 1 330 ? -70.899 -16.317 100.041 1.00 87.12 330 LEU A C 1
ATOM 2627 O O . LEU A 1 330 ? -71.202 -17.068 100.970 1.00 87.12 330 LEU A O 1
ATOM 2631 N N . LYS A 1 331 ? -71.057 -14.991 100.122 1.00 87.12 331 LYS A N 1
ATOM 2632 C CA . LYS A 1 331 ? -71.656 -14.304 101.272 1.00 87.12 331 LYS A CA 1
ATOM 2633 C C . LYS A 1 331 ? -73.146 -14.633 101.388 1.00 87.12 331 LYS A C 1
ATOM 2635 O O . LYS A 1 331 ? -73.579 -15.065 102.454 1.00 87.12 331 LYS A O 1
ATOM 2640 N N . LEU A 1 332 ? -73.884 -14.544 100.283 1.00 84.12 332 LEU A N 1
ATOM 2641 C CA . LEU A 1 332 ? -75.291 -14.940 100.204 1.00 84.12 332 LEU A CA 1
ATOM 2642 C C . LEU A 1 332 ? -75.483 -16.421 100.548 1.00 84.12 332 LEU A C 1
ATOM 2644 O O . LEU A 1 332 ? -76.364 -16.750 101.332 1.00 84.12 332 LEU A O 1
ATOM 2648 N N . GLN A 1 333 ? -74.629 -17.327 100.054 1.00 83.62 333 GLN A N 1
ATOM 2649 C CA . GLN A 1 333 ? -74.679 -18.744 100.435 1.00 83.62 333 GLN A CA 1
ATOM 2650 C C . GLN A 1 333 ? -74.486 -18.952 101.941 1.00 83.62 333 GLN A C 1
ATOM 2652 O O . GLN A 1 333 ? -75.190 -19.773 102.534 1.00 83.62 333 GLN A O 1
ATOM 2657 N N . LYS A 1 334 ? -73.563 -18.213 102.575 1.00 83.94 334 LYS A N 1
ATOM 2658 C CA . LYS A 1 334 ? -73.363 -18.243 104.035 1.00 83.94 334 LYS A CA 1
ATOM 2659 C C . LYS A 1 334 ? -74.586 -17.725 104.796 1.00 83.94 334 LYS A C 1
ATOM 2661 O O . LYS A 1 334 ? -74.950 -18.296 105.820 1.00 83.94 334 LYS A O 1
ATOM 2666 N N . GLU A 1 335 ? -75.230 -16.668 104.316 1.00 83.88 335 GLU A N 1
ATOM 2667 C CA . GLU A 1 335 ? -76.462 -16.141 104.918 1.00 83.88 335 GLU A CA 1
ATOM 2668 C C . GLU A 1 335 ? -77.635 -17.114 104.756 1.00 83.88 335 GLU A C 1
ATOM 2670 O O . GLU A 1 335 ? -78.331 -17.411 105.725 1.00 83.88 335 GLU A O 1
ATOM 2675 N N . LEU A 1 336 ? -77.799 -17.697 103.569 1.00 81.31 336 LEU A N 1
ATOM 2676 C CA . LEU A 1 336 ? -78.851 -18.667 103.268 1.00 81.31 336 LEU A CA 1
ATOM 2677 C C . LEU A 1 336 ? -78.693 -19.954 104.089 1.00 81.31 336 LEU A C 1
ATOM 2679 O O . LEU A 1 336 ? -79.679 -20.526 104.555 1.00 81.31 336 LEU A O 1
ATOM 2683 N N . SER A 1 337 ? -77.452 -20.399 104.308 1.00 77.38 337 SER A N 1
ATOM 2684 C CA . SER A 1 337 ? -77.164 -21.529 105.197 1.00 77.38 337 SER A CA 1
ATOM 2685 C C . SER A 1 337 ? -77.456 -21.195 106.661 1.00 77.38 337 SER A C 1
ATOM 2687 O O . SER A 1 337 ? -78.101 -22.007 107.313 1.00 77.38 337 SER A O 1
ATOM 2689 N N . ARG A 1 338 ? -77.123 -19.993 107.161 1.00 77.50 338 ARG A N 1
ATOM 2690 C CA . ARG A 1 338 ? -77.568 -19.548 108.501 1.00 77.50 338 ARG A CA 1
ATOM 2691 C C . ARG A 1 338 ? -79.090 -19.528 108.625 1.00 77.50 338 ARG A C 1
ATOM 2693 O O . ARG A 1 338 ? -79.618 -20.012 109.620 1.00 77.50 338 ARG A O 1
ATOM 2700 N N . PHE A 1 339 ? -79.799 -19.003 107.625 1.00 75.31 339 PHE A N 1
ATOM 2701 C CA . PHE A 1 339 ? -81.263 -18.942 107.628 1.00 75.31 339 PHE A CA 1
ATOM 2702 C C . PHE A 1 339 ? -81.902 -20.341 107.641 1.00 75.31 339 PHE A C 1
ATOM 2704 O O . PHE A 1 339 ? -82.856 -20.578 108.383 1.00 75.31 339 PHE A O 1
ATOM 2711 N N . LYS A 1 340 ? -81.336 -21.299 106.890 1.00 73.25 340 LYS A N 1
ATOM 2712 C CA . LYS A 1 340 ? -81.711 -22.723 106.970 1.00 73.25 340 LYS A CA 1
ATOM 2713 C C . LYS A 1 340 ? -81.495 -23.301 108.373 1.00 73.25 340 LYS A C 1
ATOM 2715 O O . LYS A 1 340 ? -82.353 -24.022 108.869 1.00 73.25 340 LYS A O 1
ATOM 2720 N N . THR A 1 341 ? -80.393 -22.961 109.042 1.00 71.00 341 THR A N 1
ATOM 2721 C CA . THR A 1 341 ? -80.144 -23.395 110.427 1.00 71.00 341 THR A CA 1
ATOM 2722 C C . THR A 1 341 ? -81.160 -22.798 111.408 1.00 71.00 341 THR A C 1
ATOM 2724 O O . THR A 1 341 ? -81.662 -23.513 112.270 1.00 71.00 341 THR A O 1
ATOM 2727 N N . TYR A 1 342 ? -81.521 -21.517 111.259 1.00 68.56 342 TYR A N 1
ATOM 2728 C CA . TYR A 1 342 ? -82.551 -20.868 112.084 1.00 68.56 342 TYR A CA 1
ATOM 2729 C C . TYR A 1 342 ? -83.945 -21.472 111.884 1.00 68.56 342 TYR A C 1
ATOM 2731 O O . TYR A 1 342 ? -84.670 -21.657 112.856 1.00 68.56 342 TYR A O 1
ATOM 2739 N N . THR A 1 343 ? -84.320 -21.814 110.651 1.00 66.25 343 THR A N 1
ATOM 2740 C CA . THR A 1 343 ? -85.606 -22.476 110.359 1.00 66.25 343 THR A CA 1
ATOM 2741 C C . THR A 1 343 ? -85.656 -23.913 110.881 1.00 66.25 343 THR A C 1
ATOM 2743 O O . THR A 1 343 ? -86.692 -24.324 111.392 1.00 66.25 343 THR A O 1
ATOM 2746 N N . LEU A 1 344 ? -84.540 -24.650 110.850 1.00 64.06 344 LEU A N 1
ATOM 2747 C CA . LEU A 1 344 ? -84.406 -25.950 111.526 1.00 64.06 344 LEU A CA 1
ATOM 2748 C C . LEU A 1 344 ? -84.552 -25.836 113.055 1.00 64.06 344 LEU A C 1
ATOM 2750 O O . LEU A 1 344 ? -85.236 -26.654 113.662 1.00 64.06 344 LEU A O 1
ATOM 2754 N N . LEU A 1 345 ? -83.963 -24.806 113.674 1.00 61.19 345 LEU A N 1
ATOM 2755 C CA . LEU A 1 345 ? -84.097 -24.529 115.112 1.00 61.19 345 LEU A CA 1
ATOM 2756 C C . LEU A 1 345 ? -85.526 -24.111 115.502 1.00 61.19 345 LEU A C 1
ATOM 2758 O O . LEU A 1 345 ? -86.053 -24.611 116.487 1.00 61.19 345 LEU A O 1
ATOM 2762 N N . LEU A 1 346 ? -86.183 -23.246 114.723 1.00 58.50 346 LEU A N 1
ATOM 2763 C CA . LEU A 1 346 ? -87.586 -22.857 114.936 1.00 58.50 346 LEU A CA 1
ATOM 2764 C C . LEU A 1 346 ? -88.558 -24.023 114.702 1.00 58.50 346 LEU A C 1
ATOM 2766 O O . LEU A 1 346 ? -89.512 -24.176 115.457 1.00 58.50 346 LEU A O 1
ATOM 2770 N N . GLY A 1 347 ? -88.295 -24.881 113.714 1.00 57.84 347 GLY A N 1
ATOM 2771 C CA . GLY A 1 347 ? -89.050 -26.119 113.505 1.00 57.84 347 GLY A CA 1
ATOM 2772 C C . GLY A 1 347 ? -88.909 -27.116 114.661 1.00 57.84 347 GLY A C 1
ATOM 2773 O O . GLY A 1 347 ? -89.861 -27.826 114.965 1.00 57.84 347 GLY A O 1
ATOM 2774 N N . ALA A 1 348 ? -87.765 -27.129 115.353 1.00 54.47 348 ALA A N 1
ATOM 2775 C CA . ALA A 1 348 ? -87.566 -27.928 116.563 1.00 54.47 348 ALA A CA 1
ATOM 2776 C C . ALA A 1 348 ? -88.287 -27.352 117.802 1.00 54.47 348 ALA A C 1
ATOM 2778 O O . ALA A 1 348 ? -88.644 -28.110 118.697 1.00 54.47 348 ALA A O 1
ATOM 2779 N N . VAL A 1 349 ? -88.544 -26.038 117.845 1.00 53.56 349 VAL A N 1
ATOM 2780 C CA . VAL A 1 349 ? -89.282 -25.361 118.935 1.00 53.56 349 VAL A CA 1
ATOM 2781 C C . VAL A 1 349 ? -90.807 -25.518 118.807 1.00 53.56 349 VAL A C 1
ATOM 2783 O O . VAL A 1 349 ? -91.508 -25.380 119.795 1.00 53.56 349 VAL A O 1
ATOM 2786 N N . VAL A 1 350 ? -91.337 -25.859 117.627 1.00 51.19 350 VAL A N 1
ATOM 2787 C CA . VAL A 1 350 ? -92.777 -26.152 117.417 1.00 51.19 350 VAL A CA 1
ATOM 2788 C C . VAL A 1 350 ? -93.129 -27.626 117.727 1.00 51.19 350 VAL A C 1
ATOM 2790 O O . VAL A 1 350 ? -94.288 -28.023 117.661 1.00 51.19 350 VAL A O 1
ATOM 2793 N N . LEU A 1 351 ? -92.137 -28.448 118.090 1.00 46.75 351 LEU A N 1
ATOM 2794 C CA . LEU A 1 351 ? -92.279 -29.878 118.410 1.00 46.75 351 LEU A CA 1
ATOM 2795 C C . LEU A 1 351 ? -92.133 -30.211 119.912 1.00 46.75 351 LEU A C 1
ATOM 2797 O O . LEU A 1 351 ? -92.052 -31.387 120.265 1.00 46.75 351 LEU A O 1
ATOM 2801 N N . PHE A 1 352 ? -92.148 -29.202 120.783 1.00 42.19 352 PHE A N 1
ATOM 2802 C CA . PHE A 1 352 ? -92.286 -29.308 122.241 1.00 42.19 352 PHE A CA 1
ATOM 2803 C C . PHE A 1 352 ? -93.348 -28.317 122.709 1.00 42.19 352 PHE A C 1
ATOM 2805 O O . PHE A 1 352 ? -94.064 -28.654 123.679 1.00 42.19 352 PHE A O 1
#

Radius of gyration: 57.67 Å; Cα contacts (8 Å, |Δi|>4): 500; chains: 1; bounding box: 120×76×184 Å

Secondary structure (DSSP, 8-state):
----HHHHHHHHHT-S--EEEEEEEEEEEETTEEEEEETTEEEEEE-TTS-TTTTTT-EEEEEEEEEEEE-TTS-EEEEEEEEEEEEEE--HHHHHHHHHHHHHHH------TTTHHHHSSSEEEEEEEETT--HHHHHHHHHHHHHGGGGGGEEEEEEEE--SHHHHHHHHHT--S--SEEEEE-----GGG-S----HHHHHHHHHHTS-EEEE------TTHHHHHHH-SEE-SSHHHHHHHHHHHHHHHHHHHHHHHHHHHHHHHHHHHHHHHHHHHHHHHHHHHHHHHHHHHHHHHHHHHHHHHHHHHHHHHHHHHHHHHHHHHHHHHHHHHHHHHHHHHHHHHTT-

Nearest PDB structures (foldseek):
  8txr-assembly1_A  TM=3.751E-01  e=2.988E-13  Escherichia coli
  7p9b-assembly1_A  TM=4.759E-01  e=2.677E-02  Providencia stuartii
  7x0q-assembly1_B  TM=3.941E-01  e=1.753E-01  Acetivibrio thermocellus
  3c6q-assembly3_C  TM=4.244E-01  e=1.375E-01  Thermotoga maritima
  2qvc-assembly2_D  TM=4.157E-01  e=3.025E-01  Thermotoga maritima MSB8

Sequence (352 aa):
MHLTPKDILDMVGVGLPRKEVVVRGTVKRINSYYKLMENDTGIDIDFGDYDPLEYLNAKVEVEGWLTCYVHPIGGIYPKVKVRNIKVVEEGVQINLREQIRELVSMKQERTLIEDLPEKAFPLKVLVLHGRGAQTHFDFKRGFDKTAGSCREYVSFDFVETGLSDEELASTIESLDGEFDAVFLVRGGGAEHDISRVGGYLSARALVMLGKPFYIAIGHSLDTNLSLLEHVADQSFETPTMAGVALGKAVLRHVKLKEVENLQALLLMERKDKEELLNALNEMQIKLKEAEELRAMLIEERREKERMLREMQEKIAMVVAENKERTKENLKLQKELSRFKTYTLLLGAVVLF

Solvent-accessible surface area (backbone atoms only — not comparable to full-atom values): 18809 Å² total; per-residue (Å²): 135,93,70,52,76,63,55,52,51,54,54,56,44,67,63,54,74,76,39,80,44,76,50,72,26,30,27,41,80,55,96,92,39,45,25,38,28,53,88,97,46,71,41,37,49,40,50,77,90,52,68,65,76,76,43,40,55,11,30,30,40,36,35,24,31,42,41,49,43,71,44,97,90,60,60,79,44,62,29,37,39,49,76,44,77,43,82,76,39,84,11,70,60,55,55,48,54,53,51,46,52,53,51,54,71,66,40,76,86,73,52,52,64,68,52,47,54,79,77,42,73,70,35,32,37,35,36,38,27,41,72,96,55,70,29,64,58,41,16,49,50,25,17,48,74,52,16,53,84,56,42,80,48,47,48,77,48,79,44,78,35,53,47,41,24,66,49,34,18,52,51,59,73,63,63,82,76,90,60,62,31,40,33,43,32,33,61,91,64,67,89,85,72,66,83,57,50,36,28,70,58,21,40,46,38,49,43,73,66,70,46,49,32,34,38,7,54,44,89,66,99,46,78,36,47,50,45,44,59,67,68,30,43,47,77,30,69,31,22,37,55,44,17,31,49,46,12,46,20,47,38,50,51,54,52,50,51,52,50,53,52,53,49,53,51,54,53,50,54,53,49,55,51,50,54,50,50,50,54,50,52,53,50,52,53,54,49,52,53,50,52,53,52,50,52,52,54,53,50,54,50,51,51,52,55,49,54,51,49,56,49,51,52,51,51,52,50,54,53,50,52,52,53,49,54,51,52,51,51,52,51,51,50,53,51,53,50,50,51,52,51,51,51,53,52,54,58,56,62,77,74,113

pLDDT: mean 85.1, std 13.47, range [41.0, 98.38]

Foldseek 3Di:
DDADPVNVQVVVQVPDPFDWDKDKAFWEQDPNFTWGDDPPDTATEAADPDDSVQRHRFTKIFTFTWGWHADPVGDIGIYGYGPDMDGPGGGPVVVLVVLLVVLLVLADDFDDLLCLCVVDKLFEEEEEEEPPAPQVVLLQVLQCVQLPVLCVGYDYDYDYWHQAQVTLLVVLQPDDDDGQEYEYAAADDPPVVPPGRHASSNSNSVSVSRHQYEYAHADDPYSRVVSNCSSHSYYHRHSSVNSNSNSNSSNVVVVVVVVVVVVVVVVVVVVVVVVVVVVVVVVVVVVVVVVVVVVVVVVVVVVVVVVVVVVVVVVVVVVVVVVVVVVVVVVVVVVVVVVVVVVVVVVVVVVD